Protein 6DT3 (pdb70)

Sequence (281 aa):
NARQRRTIIVVCCPLIENEEGHYLLCKAADRGVFPGQWALSGGGVEEPGEERIEEALRREIRREEELGEKLILTHIAPWCFRDDTRVKTYPDGHQETIIYIYYLIIFNCVSANRDVTINEEEFDDYAWVKAEDLKNYDLNAATRVTLSSLKGLLSNARRQRRTIVCCPLIENEGHYLLCKKAADRGVFPGQWALSGGGVEPGERIEEALRREIREELGEKLILTHIAPWCFRDDTRVKTYPDGHQETIIYIYLIFNCVSANRDVTINEEEFDDYAWVKAEDLKNYDLNAATRVTLSSLKKGLL

Radius of gyration: 20.85 Å; Cα contacts (8 Å, |Δi|>4): 625; chains: 2; bounding box: 38×57×53 Å

InterPro domains:
  IPR000086 NUDIX hydrolase domain [PF00293] (1-130)
  IPR000086 NUDIX hydrolase domain [PS51462] (1-141)
  IPR015797 NUDIX hydrolase-like domain superfamily [SSF55811] (2-127)
  IPR020084 NUDIX hydrolase, conserved site [PS00893] (38-59)
  IPR020476 NUDIX hydrolase [PR00502] (33-47)
  IPR020476 NUDIX hydrolase [PR00502] (47-62)
  IPR023781 Nucleoside triphosphatase NudI [MF_01846] (1-141)

Solvent-accessible surface area: 14311 Å² total

B-factor: mean 18.25, std 7.97, range [7.3, 56.63]

CATH classification: 3.90.79.10

Secondary structure (DSSP, 8-state):
------EEEEEEEETTEEEEE--TTSSSSTT-BB---EEPPTT--HHHHHHHHHHHHH-TTPPEEEEEEEEEE---EEEE-TTS-EEEE--EEEEEEEES-------TT-S-EEEEEGGGGGGS-B-HHHHHHHHHTT--/-------EEEEEEEETTEEEEE--TTSBSSTTSBB---EEPPTT--HHHHHHHHHHHHH-TT--EEEEEEEEEE---EEEE-TTS-EEEE--EEEEEEEES-------TT-S-EEEEEGGGGGGS-B-HHHHHHHHHTT--

Foldseek 3Di:
DAEEFEKEFEFEAEPQWTKWFWAQVDDPDGTAIATWIGGDDPPDDRVRRVLVRCCQFWNPPWAWPDKAWDDKDKDWDWDADPVGDIHIYIMYTYIYIYTPDDRTDGDNVGDDMDGGRLQCPVVGRHDDVRVVVNVVVVSD/DDDAEFEKEFEFEAEPQWTKWFAAQQWFQFHGFIETFIDGDDPPDDSVRRVLVRCCQFWNDPWAWPDKDWDDKDKDWTWTGDNVGDIDIYIMYTYIYIYTPDDRTDGDPVGDDMDTHHLVCVVVTRHDPVRVVVCVVVVSD

Structure (mmCIF, N/CA/C/O backbone):
data_6DT3
#
_entry.id   6DT3
#
_cell.length_a   33.140
_cell.length_b   39.346
_cell.length_c   56.294
_cell.angle_alpha   77.07
_cell.angle_beta   80.74
_cell.angle_gamma   86.20
#
_symmetry.space_group_name_H-M   'P 1'
#
loop_
_entity.id
_entity.type
_entity.pdbx_description
1 polymer 'Nucleoside triphosphatase NudI'
2 non-polymer '4-(2-HYDROXYETHYL)-1-PIPERAZINE ETHANESULFONIC ACID'
3 water water
#
loop_
_atom_site.group_PDB
_atom_site.id
_atom_site.type_symbol
_atom_site.label_atom_id
_atom_site.label_alt_id
_atom_site.label_comp_id
_atom_site.label_asym_id
_atom_site.label_entity_id
_atom_site.label_seq_id
_atom_site.pdbx_PDB_ins_code
_atom_site.Cartn_x
_atom_site.Cartn_y
_atom_site.Cartn_z
_atom_site.occupancy
_atom_site.B_iso_or_equiv
_atom_site.auth_seq_id
_atom_site.auth_comp_id
_atom_site.auth_asym_id
_atom_site.auth_atom_id
_atom_site.pdbx_PDB_model_num
ATOM 1 N N . ASN A 1 2 ? 38.683 -7.704 0.891 1.00 39.96 -1 ASN A N 1
ATOM 2 C CA . ASN A 1 2 ? 38.775 -6.383 1.602 1.00 35.53 -1 ASN A CA 1
ATOM 3 C C . ASN A 1 2 ? 37.359 -5.795 1.740 1.00 31.12 -1 ASN A C 1
ATOM 4 O O . ASN A 1 2 ? 37.034 -4.772 1.143 1.00 30.76 -1 ASN A O 1
ATOM 9 N N . ALA A 1 3 ? 36.520 -6.483 2.530 1.00 25.30 0 ALA A N 1
ATOM 10 C CA . ALA A 1 3 ? 35.119 -6.087 2.745 1.00 22.46 0 ALA A CA 1
ATOM 11 C C . ALA A 1 3 ? 35.055 -4.681 3.322 1.00 19.68 0 ALA A C 1
ATOM 12 O O . ALA A 1 3 ? 35.989 -4.222 3.981 1.00 22.73 0 ALA A O 1
ATOM 30 N N . ARG A 1 5 ? 32.296 -1.630 5.212 1.00 16.97 2 ARG A N 1
ATOM 31 C CA . ARG A 1 5 ? 31.038 -1.295 5.853 1.00 18.03 2 ARG A CA 1
ATOM 32 C C . ARG A 1 5 ? 30.989 0.218 6.038 1.00 16.11 2 ARG A C 1
ATOM 33 O O . ARG A 1 5 ? 32.008 0.863 6.153 1.00 16.14 2 ARG A O 1
ATOM 41 N N . GLN A 1 6 ? 29.775 0.769 6.017 1.00 15.77 3 GLN A N 1
ATOM 42 C CA . GLN A 1 6 ? 29.536 2.178 6.249 1.00 15.80 3 GLN A CA 1
ATOM 43 C C . GLN A 1 6 ? 28.802 2.298 7.575 1.00 15.41 3 GLN A C 1
ATOM 44 O O . GLN A 1 6 ? 27.844 1.549 7.805 1.00 18.62 3 GLN A O 1
ATOM 50 N N A ARG A 1 7 ? 29.272 3.203 8.440 0.50 12.81 4 ARG A N 1
ATOM 51 N N B ARG A 1 7 ? 29.252 3.216 8.431 0.50 13.25 4 ARG A N 1
ATOM 52 C CA A ARG A 1 7 ? 28.660 3.440 9.739 0.50 13.02 4 ARG A CA 1
ATOM 53 C CA B ARG A 1 7 ? 28.572 3.430 9.682 0.50 13.52 4 ARG A CA 1
ATOM 54 C C A ARG A 1 7 ? 28.488 4.945 9.964 0.50 12.06 4 ARG A C 1
ATOM 55 C C B ARG A 1 7 ? 28.479 4.929 9.965 0.50 12.37 4 ARG A C 1
ATOM 56 O O A ARG A 1 7 ? 29.444 5.710 9.813 0.50 13.20 4 ARG A O 1
ATOM 57 O O B ARG A 1 7 ? 29.464 5.667 9.858 0.50 13.41 4 ARG A O 1
ATOM 72 N N . THR A 1 8 ? 27.261 5.348 10.309 1.00 11.37 5 THR A N 1
ATOM 73 C CA . THR A 1 8 ? 26.996 6.720 10.719 1.00 11.10 5 THR A CA 1
ATOM 74 C C . THR A 1 8 ? 26.899 6.664 12.248 1.00 11.28 5 THR A C 1
ATOM 75 O O . THR A 1 8 ? 26.008 6.002 12.777 1.00 13.39 5 THR A O 1
ATOM 79 N N A ILE A 1 9 ? 27.865 7.299 12.915 0.60 9.99 6 ILE A N 1
ATOM 80 N N B ILE A 1 9 ? 27.795 7.358 12.946 0.40 9.69 6 ILE A N 1
ATOM 81 C CA A ILE A 1 9 ? 27.979 7.284 14.367 0.60 10.23 6 ILE A CA 1
ATOM 82 C CA B ILE A 1 9 ? 27.857 7.213 14.402 0.40 9.40 6 ILE A CA 1
ATOM 83 C C A ILE A 1 9 ? 27.381 8.575 14.910 0.60 8.99 6 ILE A C 1
ATOM 84 C C B ILE A 1 9 ? 27.465 8.523 15.088 0.40 8.54 6 ILE A C 1
ATOM 85 O O A ILE A 1 9 ? 27.679 9.667 14.428 0.60 9.91 6 ILE A O 1
ATOM 86 O O B ILE A 1 9 ? 28.121 9.557 14.908 0.40 8.65 6 ILE A O 1
ATOM 95 N N A VAL A 1 10 ? 26.508 8.431 15.907 0.50 9.31 7 VAL A N 1
ATOM 96 N N B VAL A 1 10 ? 26.383 8.459 15.876 0.50 9.18 7 VAL A N 1
ATOM 97 C CA A VAL A 1 10 ? 25.966 9.569 16.622 0.50 9.20 7 VAL A CA 1
ATOM 98 C CA B VAL A 1 10 ? 25.909 9.608 16.590 0.50 9.36 7 VAL A CA 1
ATOM 99 C C A VAL A 1 10 ? 26.683 9.615 17.975 0.50 9.39 7 VAL A C 1
ATOM 100 C C B VAL A 1 10 ? 26.485 9.569 18.003 0.50 9.58 7 VAL A C 1
ATOM 101 O O A VAL A 1 10 ? 26.875 8.579 18.619 0.50 9.80 7 VAL A O 1
ATOM 102 O O B VAL A 1 10 ? 26.317 8.599 18.746 0.50 10.78 7 VAL A O 1
ATOM 109 N N A CYS A 1 11 ? 27.150 10.810 18.343 0.60 9.37 8 CYS A N 1
ATOM 110 N N B CYS A 1 11 ? 27.207 10.648 18.320 0.40 9.66 8 CYS A N 1
ATOM 111 C CA A CYS A 1 11 ? 27.969 10.957 19.515 0.60 10.16 8 CYS A CA 1
ATOM 112 C CA B CYS A 1 11 ? 27.864 10.813 19.594 0.40 9.91 8 CYS A CA 1
ATOM 113 C C A CYS A 1 11 ? 27.508 12.154 20.320 0.60 10.42 8 CYS A C 1
ATOM 114 C C B CYS A 1 11 ? 27.375 12.079 20.273 0.40 9.93 8 CYS A C 1
ATOM 115 O O A CYS A 1 11 ? 27.645 13.284 19.850 0.60 10.20 8 CYS A O 1
ATOM 116 O O B CYS A 1 11 ? 27.313 13.145 19.661 0.40 9.74 8 CYS A O 1
ATOM 121 N N . PRO A 1 12 ? 26.988 11.973 21.554 1.00 10.66 9 PRO A N 1
ATOM 122 C CA . PRO A 1 12 ? 26.608 13.119 22.354 1.00 10.81 9 PRO A CA 1
ATOM 123 C C . PRO A 1 12 ? 27.759 13.625 23.226 1.00 11.95 9 PRO A C 1
ATOM 124 O O . PRO A 1 12 ? 28.441 12.831 23.856 1.00 13.15 9 PRO A O 1
ATOM 128 N N . LEU A 1 13 ? 27.973 14.938 23.217 1.00 11.34 10 LEU A N 1
ATOM 129 C CA . LEU A 1 13 ? 28.860 15.573 24.182 1.00 11.55 10 LEU A CA 1
ATOM 130 C C . LEU A 1 13 ? 27.918 16.170 25.231 1.00 10.78 10 LEU A C 1
ATOM 131 O O . LEU A 1 13 ? 27.230 17.148 24.957 1.00 12.19 10 LEU A O 1
ATOM 136 N N . ILE A 1 14 ? 27.815 15.502 26.381 1.00 11.22 11 ILE A N 1
ATOM 137 C CA . ILE A 1 14 ? 26.796 15.812 27.379 1.00 11.73 11 ILE A CA 1
ATOM 138 C C . ILE A 1 14 ? 27.381 16.665 28.499 1.00 12.87 11 ILE A C 1
ATOM 139 O O . ILE A 1 14 ? 28.288 16.249 29.206 1.00 13.18 11 ILE A O 1
ATOM 144 N N . GLU A 1 15 ? 26.804 17.858 28.636 1.00 13.44 12 GLU A N 1
ATOM 145 C CA . GLU A 1 15 ? 27.217 18.840 29.616 1.00 14.45 12 GLU A CA 1
ATOM 146 C C . GLU A 1 15 ? 26.179 18.918 30.734 1.00 13.51 12 GLU A C 1
ATOM 147 O O . GLU A 1 15 ? 24.963 18.840 30.485 1.00 14.00 12 GLU A O 1
ATOM 153 N N . ASN A 1 16 ? 26.672 19.138 31.955 1.00 13.24 13 ASN A N 1
ATOM 154 C CA . ASN A 1 16 ? 25.806 19.418 33.091 1.00 14.40 13 ASN A CA 1
ATOM 155 C C . ASN A 1 16 ? 26.623 20.254 34.070 1.00 14.94 13 ASN A C 1
ATOM 156 O O . ASN A 1 16 ? 27.631 19.795 34.586 1.00 15.38 13 ASN A O 1
ATOM 161 N N A GLU A 1 17 ? 26.188 21.499 34.265 0.60 16.27 14 GLU A N 1
ATOM 162 N N B GLU A 1 17 ? 26.187 21.502 34.261 0.40 16.65 14 GLU A N 1
ATOM 163 C CA A GLU A 1 17 ? 26.805 22.421 35.209 0.60 16.94 14 GLU A CA 1
ATOM 164 C CA B GLU A 1 17 ? 26.794 22.447 35.199 0.40 17.90 14 GLU A CA 1
ATOM 165 C C A GLU A 1 17 ? 28.335 22.475 35.039 0.60 17.53 14 GLU A C 1
ATOM 166 C C B GLU A 1 17 ? 28.325 22.501 35.042 0.40 18.21 14 GLU A C 1
ATOM 167 O O A GLU A 1 17 ? 29.083 22.310 36.003 0.60 19.85 14 GLU A O 1
ATOM 168 O O B GLU A 1 17 ? 29.059 22.345 36.017 0.40 19.56 14 GLU A O 1
ATOM 179 N N . GLY A 1 18 ? 28.790 22.758 33.814 1.00 18.33 15 GLY A N 1
ATOM 180 C CA . GLY A 1 18 ? 30.228 22.971 33.552 1.00 19.68 15 GLY A CA 1
ATOM 181 C C . GLY A 1 18 ? 31.075 21.713 33.542 1.00 16.82 15 GLY A C 1
ATOM 182 O O . GLY A 1 18 ? 32.301 21.817 33.463 1.00 18.74 15 GLY A O 1
ATOM 183 N N . HIS A 1 19 ? 30.429 20.544 33.653 1.00 15.54 16 HIS A N 1
ATOM 184 C CA . HIS A 1 19 ? 31.096 19.273 33.630 1.00 14.42 16 HIS A CA 1
ATOM 185 C C . HIS A 1 19 ? 30.598 18.480 32.422 1.00 15.15 16 HIS A C 1
ATOM 186 O O . HIS A 1 19 ? 29.451 18.626 32.028 1.00 15.98 16 HIS A O 1
ATOM 193 N N . TYR A 1 20 ? 31.487 17.660 31.855 1.00 13.23 17 TYR A N 1
ATOM 194 C CA . TYR A 1 20 ? 31.158 16.845 30.691 1.00 12.51 17 TYR A CA 1
ATOM 195 C C . TYR A 1 20 ? 31.301 15.374 31.060 1.00 11.87 17 TYR A C 1
ATOM 196 O O . TYR A 1 20 ? 32.252 14.997 31.738 1.00 12.75 17 TYR A O 1
ATOM 205 N N . LEU A 1 21 ? 30.377 14.558 30.551 1.00 11.60 18 LEU A N 1
ATOM 206 C CA . LEU A 1 21 ? 30.432 13.146 30.848 1.00 10.77 18 LEU A CA 1
ATOM 207 C C . LEU A 1 21 ? 31.479 12.452 29.975 1.00 11.24 18 LEU A C 1
ATOM 208 O O . LEU A 1 21 ? 31.462 12.575 28.772 1.00 12.45 18 LEU A O 1
ATOM 213 N N . LEU A 1 22 ? 32.404 11.734 30.617 1.00 11.86 19 LEU A N 1
ATOM 214 C CA . LEU A 1 22 ? 33.337 10.847 29.924 1.00 12.44 19 LEU A CA 1
ATOM 215 C C . LEU A 1 22 ? 33.103 9.436 30.464 1.00 11.89 19 LEU A C 1
ATOM 216 O O . LEU A 1 22 ? 32.826 9.267 31.649 1.00 12.46 19 LEU A O 1
ATOM 221 N N . CYS A 1 23 ? 33.321 8.448 29.600 1.00 12.04 20 CYS A N 1
ATOM 222 C CA . CYS A 1 23 ? 33.150 7.059 29.949 1.00 12.70 20 CYS A CA 1
ATOM 223 C C . CYS A 1 23 ? 34.458 6.308 29.723 1.00 11.43 20 CYS A C 1
ATOM 224 O O . CYS A 1 23 ? 35.111 6.489 28.710 1.00 12.58 20 CYS A O 1
ATOM 227 N N . LYS A 1 24 ? 34.823 5.461 30.686 1.00 11.69 21 LYS A N 1
ATOM 228 C CA . LYS A 1 24 ? 36.058 4.696 30.586 1.00 12.56 21 LYS A CA 1
ATOM 229 C C . LYS A 1 24 ? 35.760 3.397 29.848 1.00 12.20 21 LYS A C 1
ATOM 230 O O . LYS A 1 24 ? 34.965 2.591 30.308 1.00 11.58 21 LYS A O 1
ATOM 244 N N . ALA A 1 26 ? 35.648 -0.234 28.525 1.00 14.47 23 ALA A N 1
ATOM 245 C CA . ALA A 1 26 ? 35.852 -1.513 29.167 1.00 15.05 23 ALA A CA 1
ATOM 246 C C . ALA A 1 26 ? 37.210 -2.066 28.738 1.00 16.04 23 ALA A C 1
ATOM 247 O O . ALA A 1 26 ? 37.606 -1.929 27.591 1.00 16.56 23 ALA A O 1
ATOM 249 N N . ALA A 1 27 ? 37.862 -2.745 29.684 1.00 18.36 24 ALA A N 1
ATOM 250 C CA . ALA A 1 27 ? 39.249 -3.197 29.553 1.00 20.57 24 ALA A CA 1
ATOM 251 C C . ALA A 1 27 ? 39.501 -4.066 28.309 1.00 23.91 24 ALA A C 1
ATOM 252 O O . ALA A 1 27 ? 40.608 -4.049 27.783 1.00 27.44 24 ALA A O 1
ATOM 254 N N . ASP A 1 28 ? 38.501 -4.815 27.838 1.00 23.83 25 ASP A N 1
ATOM 255 C CA . ASP A 1 28 ? 38.749 -5.751 26.723 1.00 30.38 25 ASP A CA 1
ATOM 256 C C . ASP A 1 28 ? 38.691 -5.032 25.364 1.00 30.61 25 ASP A C 1
ATOM 257 O O . ASP A 1 28 ? 39.117 -5.585 24.349 1.00 37.55 25 ASP A O 1
ATOM 262 N N . ARG A 1 29 ? 38.169 -3.802 25.351 1.00 24.97 26 ARG A N 1
ATOM 263 C CA . ARG A 1 29 ? 38.024 -3.015 24.129 1.00 25.96 26 ARG A CA 1
ATOM 264 C C . ARG A 1 29 ? 39.340 -2.308 23.773 1.00 27.53 26 ARG A C 1
ATOM 265 O O . ARG A 1 29 ? 40.093 -1.885 24.658 1.00 29.51 26 ARG A O 1
ATOM 273 N N . GLY A 1 30 ? 39.599 -2.185 22.463 1.00 29.80 27 GLY A N 1
ATOM 274 C CA . GLY A 1 30 ? 40.733 -1.413 21.940 1.00 29.78 27 GLY A CA 1
ATOM 275 C C . GLY A 1 30 ? 42.087 -2.050 22.196 1.00 28.15 27 GLY A C 1
ATOM 276 O O . GLY A 1 30 ? 42.192 -3.146 22.750 1.00 33.24 27 GLY A O 1
ATOM 277 N N . VAL A 1 31 ? 43.135 -1.325 21.782 1.00 30.22 28 VAL A N 1
ATOM 278 C CA . VAL A 1 31 ? 44.522 -1.759 21.905 1.00 31.62 28 VAL A CA 1
ATOM 279 C C . VAL A 1 31 ? 45.112 -1.185 23.197 1.00 28.40 28 VAL A C 1
ATOM 280 O O . VAL A 1 31 ? 46.037 -1.769 23.769 1.00 35.28 28 VAL A O 1
ATOM 284 N N . PHE A 1 32 ? 44.590 -0.029 23.631 1.00 25.83 29 PHE A N 1
ATOM 285 C CA . PHE A 1 32 ? 45.071 0.646 24.850 1.00 25.03 29 PHE A CA 1
ATOM 286 C C . PHE A 1 32 ? 43.971 0.547 25.896 1.00 22.69 29 PHE A C 1
ATOM 287 O O . PHE A 1 32 ? 43.074 1.374 25.937 1.00 22.90 29 PHE A O 1
ATOM 295 N N . PRO A 1 33 ? 43.992 -0.482 26.764 1.00 24.68 30 PRO A N 1
ATOM 296 C CA . PRO A 1 33 ? 42.892 -0.678 27.703 1.00 22.52 30 PRO A CA 1
ATOM 297 C C . PRO A 1 33 ? 42.585 0.501 28.645 1.00 21.37 30 PRO A C 1
ATOM 298 O O . PRO A 1 33 ? 43.485 1.127 29.207 1.00 22.28 30 PRO A O 1
ATOM 302 N N . GLY A 1 34 ? 41.293 0.829 28.738 1.00 18.63 31 GLY A N 1
ATOM 303 C CA . GLY A 1 34 ? 40.813 1.753 29.732 1.00 18.32 31 GLY A CA 1
ATOM 304 C C . GLY A 1 34 ? 40.994 3.220 29.411 1.00 15.38 31 GLY A C 1
ATOM 305 O O . GLY A 1 34 ? 41.046 4.008 30.341 1.00 17.40 31 GLY A O 1
ATOM 306 N N . GLN A 1 35 ? 41.034 3.594 28.125 1.00 14.35 32 GLN A N 1
ATOM 307 C CA . GLN A 1 35 ? 41.025 5.014 27.789 1.00 13.05 32 GLN A CA 1
ATOM 308 C C . GLN A 1 35 ? 39.597 5.541 27.922 1.00 13.50 32 GLN A C 1
ATOM 309 O O . GLN A 1 35 ? 38.625 4.793 27.907 1.00 13.88 32 GLN A O 1
ATOM 315 N N . TRP A 1 36 ? 39.508 6.864 28.052 1.00 13.08 33 TRP A N 1
ATOM 316 C CA . TRP A 1 36 ? 38.251 7.565 28.259 1.00 13.12 33 TRP A CA 1
ATOM 317 C C . TRP A 1 36 ? 37.707 8.090 26.935 1.00 12.55 33 TRP A C 1
ATOM 318 O O . TRP A 1 36 ? 38.465 8.575 26.078 1.00 13.31 33 TRP A O 1
ATOM 329 N N . ALA A 1 37 ? 36.383 8.043 26.807 1.00 12.54 34 ALA A N 1
ATOM 330 C CA . ALA A 1 37 ? 35.775 8.393 25.543 1.00 13.14 34 ALA A CA 1
ATOM 331 C C . ALA A 1 37 ? 34.370 8.954 25.730 1.00 11.75 34 ALA A C 1
ATOM 332 O O . ALA A 1 37 ? 33.748 8.834 26.772 1.00 12.83 34 ALA A O 1
ATOM 334 N N . LEU A 1 38 ? 33.906 9.593 24.667 1.00 12.25 35 LEU A N 1
ATOM 335 C CA . LEU A 1 38 ? 32.515 9.934 24.571 1.00 12.56 35 LEU A CA 1
ATOM 336 C C . LEU A 1 38 ? 31.767 8.655 24.201 1.00 12.96 35 LEU A C 1
ATOM 337 O O . LEU A 1 38 ? 32.329 7.725 23.629 1.00 14.95 35 LEU A O 1
ATOM 342 N N . SER A 1 39 ? 30.497 8.586 24.578 1.00 13.29 36 SER A N 1
ATOM 343 C CA . SER A 1 39 ? 29.647 7.477 24.219 1.00 13.49 36 SER A CA 1
ATOM 344 C C . SER A 1 39 ? 29.140 7.675 22.784 1.00 13.54 36 SER A C 1
ATOM 345 O O . SER A 1 39 ? 29.455 8.666 22.122 1.00 15.50 36 SER A O 1
ATOM 348 N N . GLY A 1 40 ? 28.342 6.724 22.309 1.00 14.52 37 GLY A N 1
ATOM 349 C CA . GLY A 1 40 ? 27.748 6.866 20.992 1.00 15.43 37 GLY A CA 1
ATOM 350 C C . GLY A 1 40 ? 27.817 5.590 20.197 1.00 12.72 37 GLY A C 1
ATOM 351 O O . GLY A 1 40 ? 28.489 4.637 20.596 1.00 16.84 37 GLY A O 1
ATOM 352 N N . GLY A 1 41 ? 27.122 5.560 19.065 1.00 12.16 38 GLY A N 1
ATOM 353 C CA . GLY A 1 41 ? 27.067 4.357 18.286 1.00 13.59 38 GLY A CA 1
ATOM 354 C C . GLY A 1 41 ? 26.340 4.566 16.980 1.00 11.73 38 GLY A C 1
ATOM 355 O O . GLY A 1 41 ? 25.906 5.672 16.659 1.00 11.09 38 GLY A O 1
ATOM 356 N N . GLY A 1 42 ? 26.228 3.489 16.211 1.00 12.94 39 GLY A N 1
ATOM 357 C CA . GLY A 1 42 ? 25.738 3.565 14.869 1.00 12.85 39 GLY A CA 1
ATOM 358 C C . GLY A 1 42 ? 24.238 3.725 14.783 1.00 12.89 39 GLY A C 1
ATOM 359 O O . GLY A 1 42 ? 23.490 3.155 15.560 1.00 15.81 39 GLY A O 1
ATOM 360 N N . VAL A 1 43 ? 23.819 4.491 13.779 1.00 11.62 40 VAL A N 1
ATOM 361 C CA . VAL A 1 43 ? 22.407 4.613 13.415 1.00 14.07 40 VAL A CA 1
ATOM 362 C C . VAL A 1 43 ? 21.990 3.331 12.693 1.00 15.22 40 VAL A C 1
ATOM 363 O O . VAL A 1 43 ? 22.754 2.771 11.915 1.00 17.37 40 VAL A O 1
ATOM 367 N N A GLU A 1 44 ? 20.764 2.881 12.985 0.50 14.07 41 GLU A N 1
ATOM 368 N N B GLU A 1 44 ? 20.772 2.867 12.961 0.50 14.02 41 GLU A N 1
ATOM 369 C CA A GLU A 1 44 ? 20.173 1.686 12.399 0.50 16.64 41 GLU A CA 1
ATOM 370 C CA B GLU A 1 44 ? 20.291 1.678 12.308 0.50 15.93 41 GLU A CA 1
ATOM 371 C C A GLU A 1 44 ? 19.305 2.101 11.214 0.50 16.29 41 GLU A C 1
ATOM 372 C C B GLU A 1 44 ? 19.325 2.095 11.207 0.50 15.98 41 GLU A C 1
ATOM 373 O O A GLU A 1 44 ? 18.815 3.228 11.161 0.50 16.37 41 GLU A O 1
ATOM 374 O O B GLU A 1 44 ? 18.785 3.201 11.216 0.50 16.36 41 GLU A O 1
ATOM 385 N N . PRO A 1 45 ? 19.071 1.213 10.220 1.00 18.30 42 PRO A N 1
ATOM 386 C CA . PRO A 1 45 ? 18.170 1.539 9.125 1.00 18.27 42 PRO A CA 1
ATOM 387 C C . PRO A 1 45 ? 16.783 1.920 9.654 1.00 17.96 42 PRO A C 1
ATOM 388 O O . PRO A 1 45 ? 16.297 1.280 10.581 1.00 18.06 42 PRO A O 1
ATOM 392 N N . GLY A 1 46 ? 16.195 2.979 9.088 1.00 18.17 43 GLY A N 1
ATOM 393 C CA . GLY A 1 46 ? 14.836 3.385 9.438 1.00 18.51 43 GLY A CA 1
ATOM 394 C C . GLY A 1 46 ? 14.729 4.165 10.744 1.00 16.74 43 GLY A C 1
ATOM 395 O O . GLY A 1 46 ? 13.608 4.328 11.276 1.00 18.41 43 GLY A O 1
ATOM 396 N N A GLU A 1 47 ? 15.858 4.727 11.175 0.50 16.65 44 GLU A N 1
ATOM 397 N N B GLU A 1 47 ? 15.883 4.584 11.297 0.50 15.75 44 GLU A N 1
ATOM 398 C CA A GLU A 1 47 ? 15.963 5.429 12.415 0.50 14.83 44 GLU A CA 1
ATOM 399 C CA B GLU A 1 47 ? 15.962 5.441 12.487 0.50 14.51 44 GLU A CA 1
ATOM 400 C C A GLU A 1 47 ? 16.432 6.864 12.167 0.50 13.10 44 GLU A C 1
ATOM 401 C C B GLU A 1 47 ? 16.320 6.861 12.059 0.50 12.52 44 GLU A C 1
ATOM 402 O O A GLU A 1 47 ? 17.436 7.061 11.517 0.50 12.84 44 GLU A O 1
ATOM 403 O O B GLU A 1 47 ? 17.109 7.043 11.157 0.50 12.99 44 GLU A O 1
ATOM 414 N N . ARG A 1 48 ? 15.693 7.846 12.703 1.00 12.05 45 ARG A N 1
ATOM 415 C CA . ARG A 1 48 ? 16.125 9.251 12.573 1.00 12.07 45 ARG A CA 1
ATOM 416 C C . ARG A 1 48 ? 17.360 9.461 13.479 1.00 10.56 45 ARG A C 1
ATOM 417 O O . ARG A 1 48 ? 17.513 8.759 14.488 1.00 10.65 45 ARG A O 1
ATOM 425 N N . ILE A 1 49 ? 18.226 10.417 13.127 1.00 10.52 46 ILE A N 1
ATOM 426 C CA . ILE A 1 49 ? 19.506 10.516 13.830 1.00 9.79 46 ILE A CA 1
ATOM 427 C C . ILE A 1 49 ? 19.312 10.850 15.321 1.00 10.44 46 ILE A C 1
ATOM 428 O O . ILE A 1 49 ? 20.068 10.325 16.133 1.00 10.63 46 ILE A O 1
ATOM 433 N N . GLU A 1 50 ? 18.354 11.707 15.698 1.00 10.48 47 GLU A N 1
ATOM 434 C CA . GLU A 1 50 ? 18.190 11.987 17.141 1.00 11.11 47 GLU A CA 1
ATOM 435 C C . GLU A 1 50 ? 17.548 10.786 17.850 1.00 10.81 47 GLU A C 1
ATOM 436 O O . GLU A 1 50 ? 17.774 10.592 19.034 1.00 11.58 47 GLU A O 1
ATOM 442 N N . GLU A 1 51 ? 16.715 10.010 17.144 1.00 10.97 48 GLU A N 1
ATOM 443 C CA . GLU A 1 51 ? 16.163 8.788 17.744 1.00 11.79 48 GLU A CA 1
ATOM 444 C C . GLU A 1 51 ? 17.313 7.818 18.051 1.00 11.16 48 GLU A C 1
ATOM 445 O O . GLU A 1 51 ? 17.344 7.195 19.118 1.00 10.95 48 GLU A O 1
ATOM 451 N N . ALA A 1 52 ? 18.264 7.691 17.116 1.00 10.35 49 ALA A N 1
ATOM 452 C CA . ALA A 1 52 ? 19.440 6.849 17.320 1.00 10.67 49 ALA A CA 1
ATOM 453 C C . ALA A 1 52 ? 20.245 7.376 18.517 1.00 10.46 49 ALA A C 1
ATOM 454 O O . ALA A 1 52 ? 20.691 6.571 19.348 1.00 11.15 49 ALA A O 1
ATOM 456 N N . LEU A 1 53 ? 20.403 8.705 18.602 1.00 9.80 50 LEU A N 1
ATOM 457 C CA . LEU A 1 53 ? 21.176 9.243 19.702 1.00 10.61 50 LEU A CA 1
ATOM 458 C C . LEU A 1 53 ? 20.514 8.906 21.046 1.00 10.54 50 LEU A C 1
ATOM 459 O O . LEU A 1 53 ? 21.162 8.485 21.988 1.00 10.68 50 LEU A O 1
ATOM 464 N N . ARG A 1 54 ? 19.200 9.091 21.129 1.00 9.92 51 ARG A N 1
ATOM 465 C CA . ARG A 1 54 ? 18.493 8.795 22.369 1.00 11.60 51 ARG A CA 1
ATOM 466 C C . ARG A 1 54 ? 18.559 7.300 22.700 1.00 11.04 51 ARG A C 1
ATOM 467 O O . ARG A 1 54 ? 18.702 6.938 23.866 1.00 11.76 51 ARG A O 1
ATOM 475 N N . ARG A 1 55 ? 18.490 6.443 21.674 1.00 11.90 52 ARG A N 1
ATOM 476 C CA . ARG A 1 55 ? 18.622 5.004 21.906 1.00 12.09 52 ARG A CA 1
ATOM 477 C C . ARG A 1 55 ? 20.010 4.647 22.455 1.00 12.24 52 ARG A C 1
ATOM 478 O O . ARG A 1 55 ? 20.124 3.853 23.409 1.00 13.33 52 ARG A O 1
ATOM 486 N N . GLU A 1 56 ? 21.050 5.189 21.832 1.00 10.80 53 GLU A N 1
ATOM 487 C CA . GLU A 1 56 ? 22.408 4.916 22.261 1.00 11.90 53 GLU A CA 1
ATOM 488 C C . GLU A 1 56 ? 22.606 5.383 23.706 1.00 12.73 53 GLU A C 1
ATOM 489 O O . GLU A 1 56 ? 23.262 4.705 24.488 1.00 13.33 53 GLU A O 1
ATOM 495 N N . ILE A 1 57 ? 22.100 6.581 24.037 1.00 11.44 54 ILE A N 1
ATOM 496 C CA . ILE A 1 57 ? 22.221 7.081 25.403 1.00 11.68 54 ILE A CA 1
ATOM 497 C C . ILE A 1 57 ? 21.501 6.139 26.377 1.00 12.85 54 ILE A C 1
ATOM 498 O O . ILE A 1 57 ? 22.052 5.773 27.419 1.00 13.44 54 ILE A O 1
ATOM 503 N N A ARG A 1 58 ? 20.302 5.697 26.011 0.50 12.19 55 ARG A N 1
ATOM 504 N N B ARG A 1 58 ? 20.234 5.823 26.057 0.50 13.51 55 ARG A N 1
ATOM 505 C CA A ARG A 1 58 ? 19.576 4.813 26.882 0.50 12.69 55 ARG A CA 1
ATOM 506 C CA B ARG A 1 58 ? 19.368 4.951 26.869 0.50 16.09 55 ARG A CA 1
ATOM 507 C C A ARG A 1 58 ? 20.353 3.500 27.085 0.50 12.39 55 ARG A C 1
ATOM 508 C C B ARG A 1 58 ? 20.092 3.658 27.251 0.50 14.83 55 ARG A C 1
ATOM 509 O O A ARG A 1 58 ? 20.509 3.036 28.218 0.50 11.99 55 ARG A O 1
ATOM 510 O O B ARG A 1 58 ? 20.056 3.214 28.399 0.50 16.47 55 ARG A O 1
ATOM 525 N N A GLU A 1 59 ? 20.849 2.912 25.991 0.70 12.95 56 GLU A N 1
ATOM 526 N N B GLU A 1 59 ? 20.721 3.045 26.242 0.30 13.02 56 GLU A N 1
ATOM 527 C CA A GLU A 1 59 ? 21.530 1.614 26.077 0.70 12.97 56 GLU A CA 1
ATOM 528 C CA B GLU A 1 59 ? 21.375 1.744 26.375 0.30 13.06 56 GLU A CA 1
ATOM 529 C C A GLU A 1 59 ? 22.810 1.711 26.911 0.70 14.20 56 GLU A C 1
ATOM 530 C C B GLU A 1 59 ? 22.703 1.858 27.125 0.30 13.28 56 GLU A C 1
ATOM 531 O O A GLU A 1 59 ? 23.091 0.857 27.746 0.70 14.07 56 GLU A O 1
ATOM 532 O O B GLU A 1 59 ? 22.935 1.117 28.083 0.30 13.82 56 GLU A O 1
ATOM 543 N N . GLU A 1 60 ? 23.574 2.769 26.685 1.00 12.24 57 GLU A N 1
ATOM 544 C CA . GLU A 1 60 ? 24.894 2.862 27.264 1.00 12.83 57 GLU A CA 1
ATOM 545 C C . GLU A 1 60 ? 24.938 3.542 28.624 1.00 12.27 57 GLU A C 1
ATOM 546 O O . GLU A 1 60 ? 25.821 3.227 29.407 1.00 12.51 57 GLU A O 1
ATOM 552 N N . LEU A 1 61 ? 24.017 4.484 28.850 1.00 11.45 58 LEU A N 1
ATOM 553 C CA . LEU A 1 61 ? 24.054 5.340 30.025 1.00 12.07 58 LEU A CA 1
ATOM 554 C C . LEU A 1 61 ? 22.809 5.188 30.897 1.00 13.26 58 LEU A C 1
ATOM 555 O O . LEU A 1 61 ? 22.777 5.767 31.986 1.00 13.42 58 LEU A O 1
ATOM 560 N N . GLY A 1 62 ? 21.805 4.437 30.427 1.00 13.80 59 GLY A N 1
ATOM 561 C CA . GLY A 1 62 ? 20.619 4.210 31.232 1.00 14.98 59 GLY A CA 1
ATOM 562 C C . GLY A 1 62 ? 19.483 5.148 30.893 1.00 14.74 59 GLY A C 1
ATOM 563 O O . GLY A 1 62 ? 19.664 6.235 30.388 1.00 15.70 59 GLY A O 1
ATOM 564 N N . GLU A 1 63 ? 18.281 4.741 31.265 1.00 17.02 60 GLU A N 1
ATOM 565 C CA . GLU A 1 63 ? 17.101 5.510 30.927 1.00 18.02 60 GLU A CA 1
ATOM 566 C C . GLU A 1 63 ? 16.814 6.626 31.938 1.00 18.90 60 GLU A C 1
ATOM 567 O O . GLU A 1 63 ? 15.890 7.386 31.727 1.00 22.84 60 GLU A O 1
ATOM 573 N N . LYS A 1 64 ? 17.601 6.730 33.013 1.00 17.32 61 LYS A N 1
ATOM 574 C CA . LYS A 1 64 ? 17.350 7.766 34.020 1.00 17.44 61 LYS A CA 1
ATOM 575 C C . LYS A 1 64 ? 18.026 9.102 33.672 1.00 17.43 61 LYS A C 1
ATOM 576 O O . LYS A 1 64 ? 17.725 10.120 34.296 1.00 20.82 61 LYS A O 1
ATOM 582 N N . LEU A 1 65 ? 18.918 9.108 32.681 1.00 16.19 62 LEU A N 1
ATOM 583 C CA . LEU A 1 65 ? 19.567 10.363 32.286 1.00 16.29 62 LEU A CA 1
ATOM 584 C C . LEU A 1 65 ? 18.573 11.144 31.427 1.00 17.26 62 LEU A C 1
ATOM 585 O O . LEU A 1 65 ? 18.127 10.635 30.394 1.00 18.61 62 LEU A O 1
ATOM 590 N N . ILE A 1 66 ? 18.251 12.371 31.855 1.00 17.08 63 ILE A N 1
ATOM 591 C CA . ILE A 1 66 ? 17.274 13.223 31.173 1.00 17.37 63 ILE A CA 1
ATOM 592 C C . ILE A 1 66 ? 18.013 14.292 30.378 1.00 15.36 63 ILE A C 1
ATOM 593 O O . ILE A 1 66 ? 18.768 15.051 30.947 1.00 16.35 63 ILE A O 1
ATOM 598 N N . LEU A 1 67 ? 17.752 14.354 29.067 1.00 18.32 64 LEU A N 1
ATOM 599 C CA . LEU A 1 67 ? 18.377 15.358 28.212 1.00 19.07 64 LEU A CA 1
ATOM 600 C C . LEU A 1 67 ? 17.465 16.583 28.110 1.00 22.02 64 LEU A C 1
ATOM 601 O O . LEU A 1 67 ? 16.313 16.439 27.777 1.00 33.64 64 LEU A O 1
ATOM 606 N N . THR A 1 68 ? 18.003 17.768 28.408 1.00 18.20 65 THR A N 1
ATOM 607 C CA . THR A 1 68 ? 17.222 19.000 28.330 1.00 22.29 65 THR A CA 1
ATOM 608 C C . THR A 1 68 ? 17.404 19.667 26.962 1.00 20.05 65 THR A C 1
ATOM 609 O O . THR A 1 68 ? 16.508 20.364 26.504 1.00 21.46 65 THR A O 1
ATOM 613 N N . HIS A 1 69 ? 18.555 19.436 26.321 1.00 18.89 66 HIS A N 1
ATOM 614 C CA . HIS A 1 69 ? 18.838 20.026 25.040 1.00 17.36 66 HIS A CA 1
ATOM 615 C C . HIS A 1 69 ? 19.679 19.053 24.222 1.00 15.79 66 HIS A C 1
ATOM 616 O O . HIS A 1 69 ? 20.574 18.392 24.758 1.00 14.86 66 HIS A O 1
ATOM 623 N N . ILE A 1 70 ? 19.369 18.985 22.925 1.00 15.04 67 ILE A N 1
ATOM 624 C CA . ILE A 1 70 ? 20.143 18.224 21.943 1.00 12.85 67 ILE A CA 1
ATOM 625 C C . ILE A 1 70 ? 20.205 19.075 20.679 1.00 13.45 67 ILE A C 1
ATOM 626 O O . ILE A 1 70 ? 19.177 19.446 20.176 1.00 16.71 67 ILE A O 1
ATOM 631 N N . ALA A 1 71 ? 21.407 19.316 20.155 1.00 13.47 68 ALA A N 1
ATOM 632 C CA . ALA A 1 71 ? 21.500 20.027 18.900 1.00 14.41 68 ALA A CA 1
ATOM 633 C C . ALA A 1 71 ? 22.722 19.561 18.138 1.00 12.27 68 ALA A C 1
ATOM 634 O O . ALA A 1 71 ? 23.757 19.303 18.736 1.00 11.33 68 ALA A O 1
ATOM 636 N N . PRO A 1 72 ? 22.647 19.468 16.802 1.00 11.91 69 PRO A N 1
ATOM 637 C CA . PRO A 1 72 ? 23.827 19.168 16.019 1.00 9.91 69 PRO A CA 1
ATOM 638 C C . PRO A 1 72 ? 24.951 20.168 16.317 1.00 10.78 69 PRO A C 1
ATOM 639 O O . PRO A 1 72 ? 24.717 21.372 16.492 1.00 11.73 69 PRO A O 1
ATOM 643 N N . TRP A 1 73 ? 26.181 19.672 16.324 1.00 10.20 70 TRP A N 1
ATOM 644 C CA . TRP A 1 73 ? 27.337 20.513 16.487 1.00 11.04 70 TRP A CA 1
ATOM 645 C C . TRP A 1 73 ? 28.266 20.426 15.273 1.00 10.79 70 TRP A C 1
ATOM 646 O O . TRP A 1 73 ? 28.342 21.352 14.494 1.00 13.21 70 TRP A O 1
ATOM 657 N N . CYS A 1 74 ? 28.955 19.298 15.102 1.00 9.25 71 CYS A N 1
ATOM 658 C CA . CYS A 1 74 ? 29.970 19.185 14.041 1.00 11.17 71 CYS A CA 1
ATOM 659 C C . CYS A 1 74 ? 30.021 17.755 13.523 1.00 8.63 71 CYS A C 1
ATOM 660 O O . CYS A 1 74 ? 29.488 16.875 14.152 1.00 9.81 71 CYS A O 1
ATOM 663 N N . PHE A 1 75 ? 30.657 17.589 12.366 1.00 8.30 72 PHE A N 1
ATOM 664 C CA . PHE A 1 75 ? 30.811 16.253 11.821 1.00 8.20 72 PHE A CA 1
ATOM 665 C C . PHE A 1 75 ? 32.200 16.122 11.217 1.00 7.51 72 PHE A C 1
ATOM 666 O O . PHE A 1 75 ? 32.855 17.096 10.891 1.00 8.22 72 PHE A O 1
ATOM 674 N N . ARG A 1 76 ? 32.610 14.865 11.039 1.00 8.35 73 ARG A N 1
ATOM 675 C CA . ARG A 1 76 ? 33.815 14.540 10.274 1.00 8.63 73 ARG A CA 1
ATOM 676 C C . ARG A 1 76 ? 33.704 13.074 9.879 1.00 9.03 73 ARG A C 1
ATOM 677 O O . ARG A 1 76 ? 32.850 12.403 10.362 1.00 10.17 73 ARG A O 1
ATOM 685 N N . ASP A 1 77 ? 34.585 12.607 8.996 1.00 9.79 74 ASP A N 1
ATOM 686 C CA . ASP A 1 77 ? 34.594 11.181 8.709 1.00 10.18 74 ASP A CA 1
ATOM 687 C C . ASP A 1 77 ? 35.972 10.648 9.045 1.00 11.05 74 ASP A C 1
ATOM 688 O O . ASP A 1 77 ? 36.901 11.390 9.356 1.00 12.37 74 ASP A O 1
ATOM 693 N N . ASP A 1 78 ? 36.073 9.323 8.970 1.00 11.50 75 ASP A N 1
ATOM 694 C CA . ASP A 1 78 ? 37.323 8.609 9.227 1.00 12.38 75 ASP A CA 1
ATOM 695 C C . ASP A 1 78 ? 37.166 7.204 8.670 1.00 12.19 75 ASP A C 1
ATOM 696 O O . ASP A 1 78 ? 36.119 6.847 8.179 1.00 14.31 75 ASP A O 1
ATOM 701 N N . THR A 1 79 ? 38.252 6.450 8.737 1.00 12.27 76 THR A N 1
ATOM 702 C CA . THR A 1 79 ? 38.294 5.077 8.299 1.00 13.08 76 THR A CA 1
ATOM 703 C C . THR A 1 79 ? 39.032 4.256 9.348 1.00 11.91 76 THR A C 1
ATOM 704 O O . THR A 1 79 ? 39.885 4.756 10.065 1.00 13.47 76 THR A O 1
ATOM 708 N N . ARG A 1 80 ? 38.616 2.996 9.472 1.00 13.51 77 ARG A N 1
ATOM 709 C CA . ARG A 1 80 ? 39.265 2.063 10.374 1.00 15.66 77 ARG A CA 1
ATOM 710 C C . ARG A 1 80 ? 39.367 0.719 9.669 1.00 16.54 77 ARG A C 1
ATOM 711 O O . ARG A 1 80 ? 38.410 0.284 9.021 1.00 16.97 77 ARG A O 1
ATOM 719 N N . VAL A 1 81 ? 40.552 0.107 9.747 1.00 18.25 78 VAL A N 1
ATOM 720 C CA . VAL A 1 81 ? 40.728 -1.230 9.195 1.00 20.17 78 VAL A CA 1
ATOM 721 C C . VAL A 1 81 ? 40.553 -2.194 10.361 1.00 18.94 78 VAL A C 1
ATOM 722 O O . VAL A 1 81 ? 41.260 -2.094 11.348 1.00 24.31 78 VAL A O 1
ATOM 726 N N . LYS A 1 82 ? 39.556 -3.069 10.255 1.00 20.17 79 LYS A N 1
ATOM 727 C CA . LYS A 1 82 ? 39.329 -4.040 11.291 1.00 25.82 79 LYS A CA 1
ATOM 728 C C . LYS A 1 82 ? 39.811 -5.399 10.780 1.00 23.46 79 LYS A C 1
ATOM 729 O O . LYS A 1 82 ? 39.464 -5.815 9.665 1.00 25.31 79 LYS A O 1
ATOM 735 N N . THR A 1 83 ? 40.651 -6.049 11.592 1.00 27.31 80 THR A N 1
ATOM 736 C CA . THR A 1 83 ? 41.174 -7.367 11.282 1.00 28.81 80 THR A CA 1
ATOM 737 C C . THR A 1 83 ? 40.357 -8.398 12.071 1.00 33.78 80 THR A C 1
ATOM 738 O O . THR A 1 83 ? 40.173 -8.253 13.281 1.00 34.05 80 THR A O 1
ATOM 742 N N . TYR A 1 84 ? 39.848 -9.414 11.363 1.00 32.13 81 TYR A N 1
ATOM 743 C CA . TYR A 1 84 ? 39.038 -10.473 11.971 1.00 36.20 81 TYR A CA 1
ATOM 744 C C . TYR A 1 84 ? 39.903 -11.678 12.332 1.00 35.71 81 TYR A C 1
ATOM 745 O O . TYR A 1 84 ? 40.953 -11.900 11.724 1.00 34.01 81 TYR A O 1
ATOM 754 N N . PRO A 1 85 ? 39.487 -12.478 13.346 1.00 37.37 82 PRO A N 1
ATOM 755 C CA . PRO A 1 85 ? 40.206 -13.691 13.737 1.00 38.29 82 PRO A CA 1
ATOM 756 C C . PRO A 1 85 ? 40.675 -14.580 12.570 1.00 35.90 82 PRO A C 1
ATOM 757 O O . PRO A 1 85 ? 41.762 -15.152 12.651 1.00 38.94 82 PRO A O 1
ATOM 761 N N . ASP A 1 86 ? 39.872 -14.673 11.498 1.00 33.87 83 ASP A N 1
ATOM 762 C CA . ASP A 1 86 ? 40.233 -15.527 10.346 1.00 29.39 83 ASP A CA 1
ATOM 763 C C . ASP A 1 86 ? 41.218 -14.789 9.429 1.00 31.28 83 ASP A C 1
ATOM 764 O O . ASP A 1 86 ? 41.517 -15.254 8.329 1.00 34.65 83 ASP A O 1
ATOM 769 N N . GLY A 1 87 ? 41.655 -13.603 9.865 1.00 33.94 84 GLY A N 1
ATOM 770 C CA . GLY A 1 87 ? 42.683 -12.851 9.141 1.00 32.51 84 GLY A CA 1
ATOM 771 C C . GLY A 1 87 ? 42.148 -11.864 8.114 1.00 34.26 84 GLY A C 1
ATOM 772 O O . GLY A 1 87 ? 42.903 -10.968 7.709 1.00 34.42 84 GLY A O 1
ATOM 773 N N . HIS A 1 88 ? 40.885 -12.011 7.674 1.00 27.29 85 HIS A N 1
ATOM 774 C CA . HIS A 1 88 ? 40.372 -11.066 6.671 1.00 26.10 85 HIS A CA 1
ATOM 775 C C . HIS A 1 88 ? 40.212 -9.692 7.328 1.00 25.31 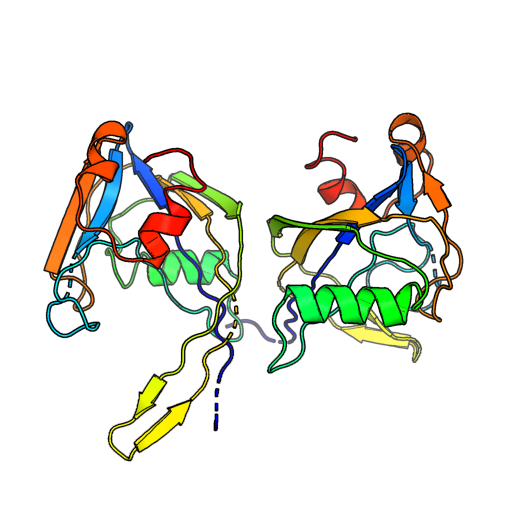85 HIS A C 1
ATOM 776 O O . HIS A 1 88 ? 40.082 -9.579 8.560 1.00 25.52 85 HIS A O 1
ATOM 783 N N . GLN A 1 89 ? 40.231 -8.640 6.510 1.00 27.30 86 GLN A N 1
ATOM 784 C CA . GLN A 1 89 ? 40.034 -7.323 7.069 1.00 25.23 86 GLN A CA 1
ATOM 785 C C . GLN A 1 89 ? 38.940 -6.585 6.298 1.00 25.18 86 GLN A C 1
ATOM 786 O O . GLN A 1 89 ? 38.636 -6.843 5.123 1.00 25.41 86 GLN A O 1
ATOM 792 N N . GLU A 1 90 ? 38.307 -5.702 7.062 1.00 20.86 87 GLU A N 1
ATOM 793 C CA . GLU A 1 90 ? 37.182 -4.928 6.681 1.00 21.85 87 GLU A CA 1
ATOM 794 C C . GLU A 1 90 ? 37.531 -3.460 6.888 1.00 18.45 87 GLU A C 1
ATOM 795 O O . GLU A 1 90 ? 38.076 -3.102 7.923 1.00 21.14 87 GLU A O 1
ATOM 801 N N . THR A 1 91 ? 37.279 -2.640 5.875 1.00 18.46 88 THR A N 1
ATOM 802 C CA . THR A 1 91 ? 37.455 -1.213 6.037 1.00 15.82 88 THR A CA 1
ATOM 803 C C . THR A 1 91 ? 36.108 -0.622 6.451 1.00 15.57 88 THR A C 1
ATOM 804 O O . THR A 1 91 ? 35.109 -0.811 5.750 1.00 16.76 88 THR A O 1
ATOM 808 N N A ILE A 1 92 ? 36.081 0.072 7.601 0.50 15.04 89 ILE A N 1
ATOM 809 N N B ILE A 1 92 ? 36.093 0.048 7.606 0.50 14.80 89 ILE A N 1
ATOM 810 C CA A ILE A 1 92 ? 34.852 0.704 8.124 0.50 14.42 89 ILE A CA 1
ATOM 811 C CA B ILE A 1 92 ? 34.901 0.725 8.032 0.50 14.15 89 ILE A CA 1
ATOM 812 C C A ILE A 1 92 ? 34.918 2.208 7.858 0.50 13.64 89 ILE A C 1
ATOM 813 C C B ILE A 1 92 ? 35.062 2.195 7.658 0.50 12.83 89 ILE A C 1
ATOM 814 O O A ILE A 1 92 ? 35.729 2.887 8.477 0.50 12.51 89 ILE A O 1
ATOM 815 O O B ILE A 1 92 ? 36.097 2.811 7.925 0.50 12.14 89 ILE A O 1
ATOM 824 N N . TYR A 1 93 ? 34.041 2.701 6.973 1.00 13.06 90 TYR A N 1
ATOM 825 C CA . TYR A 1 93 ? 33.940 4.121 6.635 1.00 12.27 90 TYR A CA 1
ATOM 826 C C . TYR A 1 93 ? 32.978 4.729 7.650 1.00 11.59 90 TYR A C 1
ATOM 827 O O . TYR A 1 93 ? 31.797 4.390 7.653 1.00 13.81 90 TYR A O 1
ATOM 852 N N . ILE A 1 95 ? 31.185 8.054 9.604 1.00 8.77 92 ILE A N 1
ATOM 853 C CA . ILE A 1 95 ? 30.804 9.460 9.645 1.00 8.89 92 ILE A CA 1
ATOM 854 C C . ILE A 1 95 ? 30.392 9.721 11.096 1.00 9.20 92 ILE A C 1
ATOM 855 O O . ILE A 1 95 ? 29.508 9.072 11.599 1.00 11.40 92 ILE A O 1
ATOM 860 N N A TYR A 1 96 ? 31.079 10.665 11.725 0.50 7.81 93 TYR A N 1
ATOM 861 N N B TYR A 1 96 ? 31.100 10.632 11.783 0.50 8.05 93 TYR A N 1
ATOM 862 C CA A TYR A 1 96 ? 30.772 11.087 13.049 0.50 8.13 93 TYR A CA 1
ATOM 863 C CA B TYR A 1 96 ? 30.757 11.033 13.166 0.50 8.98 93 TYR A CA 1
ATOM 864 C C A TYR A 1 96 ? 29.809 12.277 13.013 0.50 8.04 93 TYR A C 1
ATOM 865 C C B TYR A 1 96 ? 29.883 12.286 13.170 0.50 8.86 93 TYR A C 1
ATOM 866 O O A TYR A 1 96 ? 30.093 13.283 12.353 0.50 7.30 93 TYR A O 1
ATOM 867 O O B TYR A 1 96 ? 30.319 13.359 12.743 0.50 8.47 93 TYR A O 1
ATOM 884 N N . LEU A 1 97 ? 28.674 12.130 13.710 1.00 8.14 94 LEU A N 1
ATOM 885 C CA . LEU A 1 97 ? 27.726 13.247 13.901 1.00 8.13 94 LEU A CA 1
ATOM 886 C C . LEU A 1 97 ? 27.753 13.566 15.399 1.00 8.61 94 LEU A C 1
ATOM 887 O O . LEU A 1 97 ? 27.254 12.776 16.211 1.00 9.43 94 LEU A O 1
ATOM 892 N N A ILE A 1 98 ? 28.327 14.713 15.731 0.70 8.96 95 ILE A N 1
ATOM 893 N N B ILE A 1 98 ? 28.414 14.683 15.733 0.30 8.61 95 ILE A N 1
ATOM 894 C CA A ILE A 1 98 ? 28.508 15.012 17.127 0.70 9.00 95 ILE A CA 1
ATOM 895 C CA B ILE A 1 98 ? 28.619 15.122 17.119 0.30 8.46 95 ILE A CA 1
ATOM 896 C C A ILE A 1 98 ? 27.527 16.102 17.521 0.70 8.95 95 ILE A C 1
ATOM 897 C C B ILE A 1 98 ? 27.501 16.100 17.493 0.30 8.70 95 ILE A C 1
ATOM 898 O O A ILE A 1 98 ? 27.422 17.130 16.864 0.70 9.01 95 ILE A O 1
ATOM 899 O O B ILE A 1 98 ? 27.275 17.076 16.785 0.30 8.82 95 ILE A O 1
ATOM 908 N N . PHE A 1 99 ? 26.811 15.836 18.609 1.00 8.95 96 PHE A N 1
ATOM 909 C CA . PHE A 1 99 ? 25.773 16.691 19.080 1.00 9.69 96 PHE A CA 1
ATOM 910 C C . PHE A 1 99 ? 26.165 17.320 20.415 1.00 9.93 96 PHE A C 1
ATOM 911 O O . PHE A 1 99 ? 26.737 16.651 21.279 1.00 11.95 96 PHE A O 1
ATOM 919 N N . ASN A 1 100 ? 25.810 18.594 20.578 1.00 10.89 97 ASN A N 1
ATOM 920 C CA . ASN A 1 100 ? 25.899 19.214 21.894 1.00 12.39 97 ASN A CA 1
ATOM 921 C C . ASN A 1 100 ? 24.616 18.896 22.650 1.00 12.13 97 ASN A C 1
ATOM 922 O O . ASN A 1 100 ? 23.536 19.201 22.170 1.00 14.24 97 ASN A O 1
ATOM 927 N N . CYS A 1 101 ? 24.767 18.372 23.865 1.00 12.10 98 CYS A N 1
ATOM 928 C CA . CYS A 1 101 ? 23.668 17.975 24.674 1.00 13.33 98 CYS A CA 1
ATOM 929 C C . CYS A 1 101 ? 23.848 18.519 26.095 1.00 12.94 98 CYS A C 1
ATOM 930 O O . CYS A 1 101 ? 24.964 18.743 26.555 1.00 14.19 98 CYS A O 1
ATOM 933 N N . VAL A 1 102 ? 22.714 18.738 26.749 1.00 14.27 99 VAL A N 1
ATOM 934 C CA . VAL A 1 102 ? 22.706 19.164 28.136 1.00 14.36 99 VAL A CA 1
ATOM 935 C C . VAL A 1 102 ? 21.763 18.208 28.858 1.00 16.31 99 VAL A C 1
ATOM 936 O O . VAL A 1 102 ? 20.664 17.905 28.369 1.00 16.65 99 VAL A O 1
ATOM 940 N N . SER A 1 103 ? 22.211 17.719 30.008 1.00 14.48 100 SER A N 1
ATOM 941 C CA . SER A 1 103 ? 21.358 16.889 30.799 1.00 15.54 100 SER A CA 1
ATOM 942 C C . SER A 1 103 ? 20.839 17.670 32.011 1.00 16.70 100 SER A C 1
ATOM 943 O O . SER A 1 103 ? 21.471 18.620 32.501 1.00 16.91 100 SER A O 1
ATOM 946 N N . ALA A 1 104 ? 19.651 17.270 32.471 1.00 17.41 101 ALA A N 1
ATOM 947 C CA . ALA A 1 104 ? 19.021 17.860 33.648 1.00 17.79 101 ALA A CA 1
ATOM 948 C C . ALA A 1 104 ? 19.694 17.347 34.921 1.00 18.96 101 ALA A C 1
ATOM 949 O O . ALA A 1 104 ? 19.693 18.031 35.978 1.00 22.67 101 ALA A O 1
ATOM 951 N N . ASN A 1 105 ? 20.229 16.132 34.824 1.00 18.49 102 ASN A N 1
ATOM 952 C CA . ASN A 1 105 ? 20.767 15.419 35.955 1.00 18.44 102 ASN A CA 1
ATOM 953 C C . AS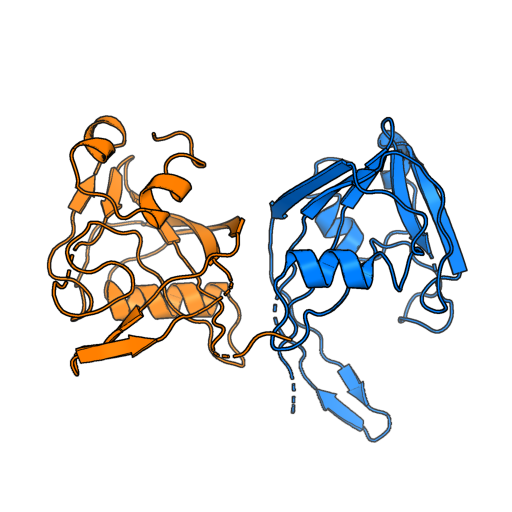N A 1 105 ? 22.053 14.691 35.563 1.00 17.32 102 ASN A C 1
ATOM 954 O O . ASN A 1 105 ? 22.518 14.804 34.428 1.00 16.77 102 ASN A O 1
ATOM 959 N N . ARG A 1 106 ? 22.577 13.914 36.522 1.00 16.30 103 ARG A N 1
ATOM 960 C CA . ARG A 1 106 ? 23.832 13.214 36.343 1.00 16.99 103 ARG A CA 1
ATOM 961 C C . ARG A 1 106 ? 23.713 11.705 36.585 1.00 17.78 103 ARG A C 1
ATOM 962 O O . ARG A 1 106 ? 24.732 11.044 36.631 1.00 17.53 103 ARG A O 1
ATOM 970 N N A ASP A 1 107 ? 22.482 11.180 36.688 1.00 17.78 104 ASP A N 1
ATOM 971 C CA A ASP A 1 107 ? 22.242 9.750 36.975 1.00 19.54 104 ASP A CA 1
ATOM 972 C C A ASP A 1 107 ? 22.569 8.893 35.747 1.00 18.01 104 ASP A C 1
ATOM 973 O O A ASP A 1 107 ? 21.863 8.948 34.753 1.00 19.77 104 ASP A O 1
ATOM 978 N N . VAL A 1 108 ? 23.636 8.093 35.872 1.00 16.56 105 VAL A N 1
ATOM 979 C CA . VAL A 1 108 ? 24.175 7.250 34.798 1.00 14.58 105 VAL A CA 1
ATOM 980 C C . VAL A 1 108 ? 24.333 5.808 35.295 1.00 14.22 105 VAL A C 1
ATOM 981 O O . VAL A 1 108 ? 24.880 5.588 36.382 1.00 17.16 105 VAL A O 1
ATOM 985 N N . THR A 1 109 ? 23.839 4.85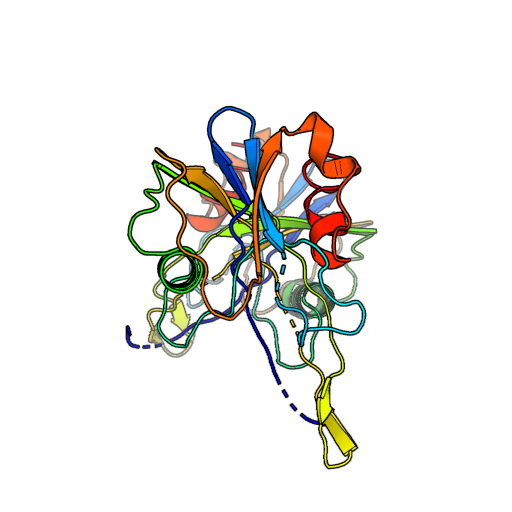4 34.497 1.00 14.47 106 THR A N 1
ATOM 986 C CA . THR A 1 109 ? 24.103 3.418 34.703 1.00 14.40 106 THR A CA 1
ATOM 987 C C . THR A 1 109 ? 24.794 2.912 33.431 1.00 13.00 106 THR A C 1
ATOM 988 O O . THR A 1 109 ? 24.160 2.825 32.387 1.00 15.18 106 THR A O 1
ATOM 992 N N . ILE A 1 110 ? 26.100 2.628 33.508 1.00 12.84 107 ILE A N 1
ATOM 993 C CA . ILE A 1 110 ? 26.823 2.254 32.290 1.00 12.39 107 ILE A CA 1
ATOM 994 C C . ILE A 1 110 ? 26.591 0.782 31.957 1.00 14.34 107 ILE A C 1
ATOM 995 O O . ILE A 1 110 ? 26.403 -0.054 32.838 1.00 15.59 107 ILE A O 1
ATOM 1000 N N . ASN A 1 111 ? 26.659 0.476 30.659 1.00 12.87 108 ASN A N 1
ATOM 1001 C CA . ASN A 1 111 ? 26.536 -0.899 30.229 1.00 13.63 108 ASN A CA 1
ATOM 1002 C C . ASN A 1 111 ? 27.930 -1.538 30.118 1.00 15.26 108 ASN A C 1
ATOM 1003 O O . ASN A 1 111 ? 28.948 -0.978 30.588 1.00 14.69 108 ASN A O 1
ATOM 1008 N N A GLU A 1 112 ? 27.969 -2.715 29.485 0.50 15.04 109 GLU A N 1
ATOM 1009 N N B GLU A 1 112 ? 27.962 -2.706 29.466 0.50 14.55 109 GLU A N 1
ATOM 1010 C CA A GLU A 1 112 ? 29.189 -3.510 29.402 0.50 16.76 109 GLU A CA 1
ATOM 1011 C CA B GLU A 1 112 ? 29.162 -3.523 29.355 0.50 15.78 109 GLU A CA 1
ATOM 1012 C C A GLU A 1 112 ? 30.277 -2.835 28.553 0.50 15.72 109 GLU A C 1
ATOM 1013 C C B GLU A 1 112 ? 30.271 -2.837 28.548 0.50 15.37 109 GLU A C 1
ATOM 1014 O O A GLU A 1 112 ? 31.405 -3.307 28.543 0.50 17.58 109 GLU A O 1
ATOM 1015 O O B GLU A 1 112 ? 31.404 -3.298 28.567 0.50 17.13 109 GLU A O 1
ATOM 1026 N N . GLU A 1 113 ? 29.933 -1.756 27.840 1.00 16.23 110 GLU A N 1
ATOM 1027 C CA . GLU A 1 113 ? 30.914 -1.059 27.002 1.00 17.20 110 GLU A CA 1
ATOM 1028 C C . GLU A 1 113 ? 31.944 -0.284 27.830 1.00 14.41 110 GLU A C 1
ATOM 1029 O O . GLU A 1 113 ? 33.018 0.052 27.295 1.00 13.98 110 GLU A O 1
ATOM 1035 N N . PHE A 1 114 ? 31.615 -0.002 29.100 1.00 13.53 111 PHE A N 1
ATOM 1036 C CA . PHE A 1 114 ? 32.421 0.864 29.936 1.00 12.09 111 PHE A CA 1
ATOM 1037 C C . PHE A 1 114 ? 32.663 0.256 31.313 1.00 11.99 111 PHE A C 1
ATOM 1038 O O . PHE A 1 114 ? 31.878 -0.556 31.773 1.00 12.78 111 PHE A O 1
ATOM 1046 N N . ASP A 1 115 ? 33.747 0.704 31.950 1.00 11.63 112 ASP A N 1
ATOM 1047 C CA . ASP A 1 115 ? 34.121 0.256 33.279 1.00 13.42 112 ASP A CA 1
ATOM 1048 C C . ASP A 1 115 ? 33.960 1.361 34.333 1.00 11.36 112 ASP A C 1
ATOM 1049 O O . ASP A 1 115 ? 34.032 1.080 35.523 1.00 12.54 112 ASP A O 1
ATOM 1054 N N . ASP A 1 116 ? 33.835 2.620 33.899 1.00 11.86 113 ASP A N 1
ATOM 1055 C CA . ASP A 1 116 ? 33.644 3.721 34.806 1.00 12.27 113 ASP A CA 1
ATOM 1056 C C . ASP A 1 116 ? 33.065 4.867 33.989 1.00 11.74 113 ASP A C 1
ATOM 1057 O O . ASP A 1 116 ? 33.012 4.794 32.767 1.00 11.55 113 ASP A O 1
ATOM 1062 N N . TYR A 1 117 ? 32.628 5.909 34.695 1.00 11.78 114 TYR A N 1
ATOM 1063 C CA . TYR A 1 117 ? 32.221 7.151 34.055 1.00 11.69 114 TYR A CA 1
ATOM 1064 C C . TYR A 1 117 ? 32.560 8.272 35.025 1.00 12.45 114 TYR A C 1
ATOM 1065 O O . TYR A 1 117 ? 32.749 8.034 36.202 1.00 13.06 114 TYR A O 1
ATOM 1074 N N . ALA A 1 118 ? 32.620 9.491 34.495 1.00 12.17 115 ALA A N 1
ATOM 1075 C CA . ALA A 1 118 ? 32.928 10.646 35.324 1.00 13.45 115 ALA A CA 1
ATOM 1076 C C . ALA A 1 118 ? 32.338 11.902 34.704 1.00 12.26 115 ALA A C 1
ATOM 1077 O O . ALA A 1 118 ? 32.339 12.035 33.483 1.00 11.87 115 ALA A O 1
ATOM 1079 N N . TRP A 1 119 ? 31.821 12.772 35.579 1.00 12.45 116 TRP A N 1
ATOM 1080 C CA . TRP A 1 119 ? 31.409 14.102 35.182 1.00 13.16 116 TRP A CA 1
ATOM 1081 C C . TRP A 1 119 ? 32.626 15.003 35.403 1.00 13.39 116 TRP A C 1
ATOM 1082 O O . TRP A 1 119 ? 32.972 15.333 36.536 1.00 14.72 116 TRP A O 1
ATOM 1093 N N . VAL A 1 120 ? 33.294 15.328 34.306 1.00 13.83 117 VAL A N 1
ATOM 1094 C CA . VAL A 1 120 ? 34.596 15.967 34.382 1.00 14.49 117 VAL A CA 1
ATOM 1095 C C . VAL A 1 120 ? 34.488 17.479 34.190 1.00 15.81 117 VAL A C 1
ATOM 1096 O O . VAL A 1 120 ? 33.937 17.939 33.200 1.00 15.33 117 VAL A O 1
ATOM 1100 N N . LYS A 1 121 ? 35.071 18.231 35.133 1.00 15.59 118 LYS A N 1
ATOM 1101 C CA . LYS A 1 121 ? 35.089 19.662 34.991 1.00 18.10 118 LYS A CA 1
ATOM 1102 C C . LYS A 1 121 ? 35.798 19.990 33.673 1.00 16.48 118 LYS A C 1
ATOM 1103 O O . LYS A 1 121 ? 36.813 19.411 33.350 1.00 17.18 118 LYS A O 1
ATOM 1109 N N . ALA A 1 122 ? 35.306 21.001 32.951 1.00 18.32 119 ALA A N 1
ATOM 1110 C CA . ALA A 1 122 ? 35.864 21.314 31.633 1.00 19.97 119 ALA A CA 1
ATOM 1111 C C . ALA A 1 122 ? 37.398 21.433 31.674 1.00 18.55 119 ALA A C 1
ATOM 1112 O O . ALA A 1 122 ? 38.093 20.825 30.853 1.00 19.94 119 ALA A O 1
ATOM 1114 N N . GLU A 1 123 ? 37.920 22.177 32.653 1.00 20.44 120 GLU A N 1
ATOM 1115 C CA . GLU A 1 123 ? 39.367 22.467 32.743 1.00 21.91 120 GLU A CA 1
ATOM 1116 C C . GLU A 1 123 ? 40.183 21.196 33.045 1.00 20.72 120 GLU A C 1
ATOM 1117 O O . GLU A 1 123 ? 41.403 21.194 32.883 1.00 24.41 120 GLU A O 1
ATOM 1123 N N . ASP A 1 124 ? 39.510 20.123 33.479 1.00 19.30 121 ASP A N 1
ATOM 1124 C CA . ASP A 1 124 ? 40.176 18.849 33.867 1.00 18.45 121 ASP A CA 1
ATOM 1125 C C . ASP A 1 124 ? 40.235 17.830 32.723 1.00 16.75 121 ASP A C 1
ATOM 1126 O O . ASP A 1 124 ? 40.987 16.882 32.806 1.00 17.89 121 ASP A O 1
ATOM 1131 N N . LEU A 1 125 ? 39.473 18.041 31.654 1.00 16.47 122 LEU A N 1
ATOM 1132 C CA . LEU A 1 125 ? 39.426 17.068 30.566 1.00 15.17 122 LEU A CA 1
ATOM 1133 C C . LEU A 1 125 ? 40.828 16.796 30.020 1.00 15.23 122 LEU A C 1
ATOM 1134 O O . LEU A 1 125 ? 41.142 15.661 29.686 1.00 16.07 122 LEU A O 1
ATOM 1139 N N . LYS A 1 126 ? 41.666 17.838 29.957 1.00 18.42 123 LYS A N 1
ATOM 1140 C CA . LYS A 1 126 ? 42.995 17.702 29.357 1.00 19.39 123 LYS A CA 1
ATOM 1141 C C . LYS A 1 126 ? 43.898 16.735 30.137 1.00 19.02 123 LYS A C 1
ATOM 1142 O O . LYS A 1 126 ? 44.949 16.348 29.635 1.00 21.74 123 LYS A O 1
ATOM 1148 N N . ASN A 1 127 ? 43.519 16.381 31.366 1.00 19.21 124 ASN A N 1
ATOM 1149 C CA . ASN A 1 127 ? 44.355 15.506 32.200 1.00 19.37 124 ASN A CA 1
ATOM 1150 C C . ASN A 1 127 ? 43.947 14.037 32.077 1.00 18.31 124 ASN A C 1
ATOM 1151 O O . ASN A 1 127 ? 44.617 13.180 32.650 1.00 20.31 124 ASN A O 1
ATOM 1156 N N . TYR A 1 128 ? 42.863 13.759 31.344 1.00 15.79 125 TYR A N 1
ATOM 1157 C CA . TYR A 1 128 ? 42.374 12.395 31.225 1.00 14.43 125 TYR A CA 1
ATOM 1158 C C . TYR A 1 128 ? 43.102 11.662 30.095 1.00 14.95 125 TYR A C 1
ATOM 1159 O O . TYR A 1 128 ? 43.562 12.265 29.119 1.00 15.62 125 TYR A O 1
ATOM 1168 N N . ASP A 1 129 ? 43.137 10.336 30.243 1.00 14.21 126 ASP A N 1
ATOM 1169 C CA . ASP A 1 129 ? 43.716 9.433 29.273 1.00 13.99 126 ASP A CA 1
ATOM 1170 C C . ASP A 1 129 ? 42.676 9.195 28.168 1.00 14.46 126 ASP A C 1
ATOM 1171 O O . ASP A 1 129 ? 42.005 8.170 28.114 1.00 14.56 126 ASP A O 1
ATOM 1176 N N . LEU A 1 130 ? 42.555 10.181 27.284 1.00 12.93 127 LEU A N 1
ATOM 1177 C CA . LEU A 1 130 ? 41.537 10.184 26.251 1.00 12.93 127 LEU A CA 1
ATOM 1178 C C . LEU A 1 130 ? 41.911 9.307 25.073 1.00 11.96 127 LEU A C 1
ATOM 1179 O O . LEU A 1 130 ? 43.060 9.319 24.651 1.00 13.87 127 LEU A O 1
ATOM 1184 N N . ASN A 1 131 ? 40.922 8.624 24.498 1.00 12.75 128 ASN A N 1
ATOM 1185 C CA . ASN A 1 131 ? 41.207 7.922 23.273 1.00 13.22 128 ASN A CA 1
ATOM 1186 C C . ASN A 1 131 ? 41.358 8.930 22.134 1.00 12.86 128 ASN A C 1
ATOM 1187 O O . ASN A 1 131 ? 40.999 10.097 22.264 1.00 13.97 128 ASN A O 1
ATOM 1192 N N . ALA A 1 132 ? 41.872 8.451 21.001 1.00 13.14 129 ALA A N 1
ATOM 1193 C CA . ALA A 1 132 ? 42.246 9.353 19.914 1.00 13.07 129 ALA A CA 1
ATOM 1194 C C . ALA A 1 132 ? 41.059 10.168 19.378 1.00 12.18 129 ALA A C 1
ATOM 1195 O O . ALA A 1 132 ? 41.192 11.378 19.183 1.00 13.07 129 ALA A O 1
ATOM 1197 N N . ALA A 1 133 ? 39.916 9.512 19.162 1.00 13.06 130 ALA A N 1
ATOM 1198 C CA . ALA A 1 133 ? 38.785 10.206 18.555 1.00 12.18 130 ALA A CA 1
ATOM 1199 C C . ALA A 1 133 ? 38.249 11.247 19.532 1.00 11.93 130 ALA A C 1
ATOM 1200 O O . ALA A 1 133 ? 37.821 12.309 19.125 1.00 11.59 130 ALA A O 1
ATOM 1202 N N . THR A 1 134 ? 38.211 10.889 20.817 1.00 12.17 131 THR A N 1
ATOM 1203 C CA . THR A 1 134 ? 37.734 11.800 21.807 1.00 10.96 131 THR A CA 1
ATOM 1204 C C . THR A 1 134 ? 38.655 13.015 21.902 1.00 11.12 131 THR A C 1
ATOM 1205 O O . THR A 1 134 ? 38.184 14.147 22.055 1.00 12.49 131 THR A O 1
ATOM 1209 N N . ARG A 1 135 ? 39.970 12.801 21.839 1.00 11.74 132 ARG A N 1
ATOM 1210 C CA . ARG A 1 135 ? 40.892 13.914 21.879 1.00 13.59 132 ARG A CA 1
ATOM 1211 C C . ARG A 1 135 ? 40.620 14.877 20.710 1.00 12.05 132 ARG A C 1
ATOM 1212 O O . ARG A 1 135 ? 40.628 16.107 20.886 1.00 15.18 132 ARG A O 1
ATOM 1220 N N . VAL A 1 136 ? 40.405 14.314 19.521 1.00 13.08 133 VAL A N 1
ATOM 1221 C CA . VAL A 1 136 ? 40.123 15.159 18.361 1.00 13.52 133 VAL A CA 1
ATOM 1222 C C . VAL A 1 136 ? 38.844 15.973 18.608 1.00 13.12 133 VAL A C 1
ATOM 1223 O O . VAL A 1 136 ? 38.808 17.192 18.379 1.00 13.90 133 VAL A O 1
ATOM 1227 N N . THR A 1 137 ? 37.785 15.306 19.069 1.00 11.91 134 THR A N 1
ATOM 1228 C CA . THR A 1 137 ? 36.505 15.987 19.285 1.00 11.70 134 THR A CA 1
ATOM 1229 C C . THR A 1 137 ? 36.632 17.091 20.335 1.00 12.96 134 THR A C 1
ATOM 1230 O O . THR A 1 137 ? 36.127 18.197 20.122 1.00 12.94 134 THR A O 1
ATOM 1234 N N . LEU A 1 138 ? 37.231 16.791 21.486 1.00 12.43 135 LEU A N 1
ATOM 1235 C CA . LEU A 1 138 ? 37.313 17.786 22.542 1.00 13.74 135 LEU A CA 1
ATOM 1236 C C . LEU A 1 138 ? 38.209 18.950 22.126 1.00 14.78 135 LEU A C 1
ATOM 1237 O O . LEU A 1 138 ? 37.972 20.076 22.555 1.00 16.63 135 LEU A O 1
ATOM 1242 N N A SER A 1 139 ? 39.242 18.663 21.323 0.60 14.26 136 SER A N 1
ATOM 1243 N N B SER A 1 139 ? 39.212 18.670 21.281 0.40 14.20 136 SER A N 1
ATOM 1244 C CA A SER A 1 139 ? 40.089 19.732 20.807 0.60 16.97 136 SER A CA 1
ATOM 1245 C CA B SER A 1 139 ? 40.110 19.712 20.770 0.40 16.24 136 SER A CA 1
ATOM 1246 C C A SER A 1 139 ? 39.246 20.673 19.926 0.60 16.91 136 SER A C 1
ATOM 1247 C C B SER A 1 139 ? 39.352 20.650 19.810 0.40 17.25 136 SER A C 1
ATOM 1248 O O A SER A 1 139 ? 39.374 21.899 20.025 0.60 18.72 136 SER A O 1
ATOM 1249 O O B SER A 1 139 ? 39.686 21.832 19.696 0.40 19.32 136 SER A O 1
ATOM 1254 N N . LEU A 1 140 ? 38.362 20.105 19.088 1.00 17.01 137 LEU A N 1
ATOM 1255 C CA . LEU A 1 140 ? 37.477 20.947 18.195 1.00 17.54 137 LEU A CA 1
ATOM 1256 C C . LEU A 1 140 ? 36.589 21.871 19.046 1.00 20.40 137 LEU A C 1
ATOM 1257 O O . LEU A 1 140 ? 36.253 22.993 18.649 1.00 21.83 137 LEU A O 1
ATOM 1262 N N . LYS A 1 141 ? 36.173 21.373 20.211 1.00 19.88 138 LYS A N 1
ATOM 1263 C CA . LYS A 1 141 ? 35.305 22.115 21.139 1.00 20.76 138 LYS A CA 1
ATOM 1264 C C . LYS A 1 141 ? 36.091 23.197 21.895 1.00 22.06 138 LYS A C 1
ATOM 1265 O O . LYS A 1 141 ? 35.484 24.037 22.541 1.00 23.87 138 LYS A O 1
ATOM 1271 N N . GLY A 1 142 ? 37.430 23.159 21.823 1.00 19.85 139 GLY A N 1
ATOM 1272 C CA . GLY A 1 142 ? 38.287 24.115 22.540 1.00 20.54 139 GLY A CA 1
ATOM 1273 C C . GLY A 1 142 ? 38.336 23.846 24.042 1.00 23.21 139 GLY A C 1
ATOM 1274 O O . GLY A 1 142 ? 38.638 24.757 24.825 1.00 26.61 139 GLY A O 1
ATOM 1275 N N . LEU A 1 143 ? 38.110 22.581 24.430 1.00 21.73 140 LEU A N 1
ATOM 1276 C CA . LEU A 1 143 ? 38.054 22.152 25.837 1.00 25.43 140 LEU A CA 1
ATOM 1277 C C . LEU A 1 143 ? 39.414 21.650 26.348 1.00 25.02 140 LEU A C 1
ATOM 1278 O O . LEU A 1 143 ? 39.590 21.508 27.556 1.00 32.45 140 LEU A O 1
ATOM 1283 N N . LEU A 1 144 ? 40.367 21.378 25.450 1.00 25.09 141 LEU A N 1
ATOM 1284 C CA . LEU A 1 144 ? 41.664 20.879 25.907 1.00 25.29 141 LEU A CA 1
ATOM 1285 C C . LEU A 1 144 ? 42.674 22.036 25.946 1.00 31.38 141 LEU A C 1
ATOM 1286 O O . LEU A 1 144 ? 42.326 23.221 25.856 1.00 37.81 141 LEU A O 1
ATOM 1292 N N . SER B 1 1 ? 10.769 1.546 13.505 1.00 24.74 -2 SER B N 1
ATOM 1293 C CA . SER B 1 1 ? 11.457 1.749 12.206 1.00 22.66 -2 SER B CA 1
ATOM 1294 C C . SER B 1 1 ? 10.478 2.334 11.190 1.00 18.55 -2 SER B C 1
ATOM 1295 O O . SER B 1 1 ? 9.409 1.763 11.008 1.00 20.77 -2 SER B O 1
ATOM 1298 N N . ASN B 1 2 ? 10.846 3.453 10.547 1.00 17.23 -1 ASN B N 1
ATOM 1299 C CA . ASN B 1 2 ? 10.008 4.015 9.494 1.00 15.96 -1 ASN B CA 1
ATOM 1300 C C . ASN B 1 2 ? 10.409 3.366 8.160 1.00 16.10 -1 ASN B C 1
ATOM 1301 O O . ASN B 1 2 ? 11.405 2.655 8.067 1.00 17.31 -1 ASN B O 1
ATOM 1306 N N . ALA B 1 3 ? 9.636 3.628 7.106 1.00 14.97 0 ALA B N 1
ATOM 1307 C CA . ALA B 1 3 ? 9.835 2.958 5.817 1.00 16.47 0 ALA B CA 1
ATOM 1308 C C . ALA B 1 3 ? 10.501 3.850 4.773 1.00 16.35 0 ALA B C 1
ATOM 1309 O O . ALA B 1 3 ? 10.583 3.486 3.611 1.00 19.00 0 ALA B O 1
ATOM 1327 N N A ARG B 1 5 ? 13.121 5.978 2.328 0.50 18.62 2 ARG B N 1
ATOM 1328 N N B ARG B 1 5 ? 13.162 5.713 2.425 0.50 12.82 2 ARG B N 1
ATOM 1329 C CA A ARG B 1 5 ? 14.426 5.905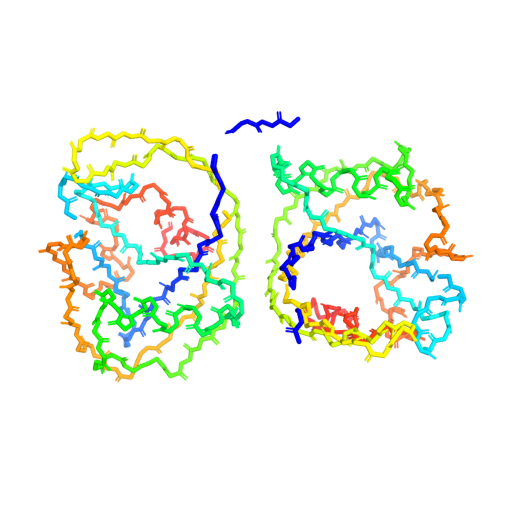 1.706 0.50 17.43 2 ARG B CA 1
ATOM 1330 C CA B ARG B 1 5 ? 14.475 5.670 1.820 0.50 15.12 2 ARG B CA 1
ATOM 1331 C C A ARG B 1 5 ? 15.317 6.891 2.466 0.50 15.13 2 ARG B C 1
ATOM 1332 C C B ARG B 1 5 ? 15.298 6.807 2.448 0.50 13.93 2 ARG B C 1
ATOM 1333 O O A ARG B 1 5 ? 14.848 7.944 2.902 0.50 14.85 2 ARG B O 1
ATOM 1334 O O B ARG B 1 5 ? 14.787 7.892 2.725 0.50 13.96 2 ARG B O 1
ATOM 1349 N N . GLN B 1 6 ? 16.581 6.529 2.667 1.00 15.16 3 GLN B N 1
ATOM 1350 C CA . GLN B 1 6 ? 17.491 7.418 3.322 1.00 15.26 3 GLN B CA 1
ATOM 1351 C C . GLN B 1 6 ? 18.688 7.706 2.424 1.00 14.23 3 GLN B C 1
ATOM 1352 O O . GLN B 1 6 ? 19.092 6.851 1.632 1.00 17.34 3 GLN B O 1
ATOM 1358 N N A ARG B 1 7 ? 19.276 8.884 2.644 0.70 13.08 4 ARG B N 1
ATOM 1359 N N B ARG B 1 7 ? 19.252 8.917 2.546 0.30 12.41 4 ARG B N 1
ATOM 1360 C CA A ARG B 1 7 ? 20.375 9.316 1.872 0.70 12.30 4 ARG B CA 1
ATOM 1361 C CA B ARG B 1 7 ? 20.405 9.319 1.735 0.30 12.63 4 ARG B CA 1
ATOM 1362 C C A ARG B 1 7 ? 21.200 10.298 2.702 0.70 10.40 4 ARG B C 1
ATOM 1363 C C B ARG B 1 7 ? 21.205 10.387 2.493 0.30 11.30 4 ARG B C 1
ATOM 1364 O O A ARG B 1 7 ? 20.655 11.151 3.373 0.70 11.54 4 ARG B O 1
ATOM 1365 O O B ARG B 1 7 ? 20.639 11.376 2.952 0.30 10.90 4 ARG B O 1
ATOM 1380 N N . THR B 1 8 ? 22.519 10.170 2.622 1.00 10.87 5 THR B N 1
ATOM 1381 C CA . THR B 1 8 ? 23.438 11.130 3.191 1.00 10.91 5 THR B CA 1
ATOM 1382 C C . THR B 1 8 ? 23.860 12.026 2.031 1.00 10.16 5 THR B C 1
ATOM 1383 O O . THR B 1 8 ? 24.314 11.557 1.009 1.00 12.52 5 THR B O 1
ATOM 1387 N N . ILE B 1 9 ? 23.705 13.333 2.212 1.00 8.90 6 ILE B N 1
ATOM 1388 C CA . ILE B 1 9 ? 23.991 14.353 1.224 1.00 9.05 6 ILE B CA 1
ATOM 1389 C C . ILE B 1 9 ? 25.180 15.201 1.663 1.00 8.63 6 ILE B C 1
ATOM 1390 O O . ILE B 1 9 ? 25.206 15.625 2.819 1.00 11.57 6 ILE B O 1
ATOM 1395 N N . VAL B 1 10 ? 26.117 15.412 0.741 1.00 8.13 7 VAL B N 1
ATOM 1396 C CA . VAL B 1 10 ? 27.181 16.356 0.972 1.00 8.32 7 VAL B CA 1
ATOM 1397 C C . VAL B 1 10 ? 26.865 17.635 0.180 1.00 8.91 7 VAL B C 1
ATOM 1398 O O . VAL B 1 10 ? 26.542 17.574 -1.016 1.00 10.48 7 VAL B O 1
ATOM 1402 N N A CYS B 1 11 ? 26.965 18.770 0.869 0.60 7.93 8 CYS B N 1
ATOM 1403 N N B CYS B 1 11 ? 26.860 18.774 0.870 0.40 8.66 8 CYS B N 1
ATOM 1404 C CA A CYS B 1 11 ? 26.546 20.051 0.356 0.60 8.59 8 CYS B CA 1
ATOM 1405 C CA B CYS B 1 11 ? 26.584 20.033 0.213 0.40 9.36 8 CYS B CA 1
ATOM 1406 C C A CYS B 1 11 ? 27.629 21.103 0.550 0.60 8.64 8 CYS B C 1
ATOM 1407 C C B CYS B 1 11 ? 27.681 21.036 0.515 0.40 9.15 8 CYS B C 1
ATOM 1408 O O A CYS B 1 11 ? 27.965 21.394 1.694 0.60 8.92 8 CYS B O 1
ATOM 1409 O O B CYS B 1 11 ? 28.113 21.178 1.656 0.40 9.21 8 CYS B O 1
ATOM 1414 N N . PRO B 1 12 ? 28.177 21.727 -0.527 1.00 9.15 9 PRO B N 1
ATOM 1415 C CA . PRO B 1 12 ? 29.155 22.779 -0.352 1.00 9.68 9 PRO B CA 1
ATOM 1416 C C . PRO B 1 12 ? 28.528 24.181 -0.400 1.00 9.67 9 PRO B C 1
ATOM 1417 O O . PRO B 1 12 ? 27.725 24.471 -1.272 1.00 12.63 9 PRO B O 1
ATOM 1421 N N . LEU B 1 13 ? 28.916 25.014 0.554 1.00 9.38 10 LEU B N 1
ATOM 1422 C CA . LEU B 1 13 ? 28.644 26.450 0.458 1.00 9.01 10 LEU B CA 1
ATOM 1423 C C . LEU B 1 13 ? 29.920 27.049 -0.127 1.00 9.05 10 LEU B C 1
ATOM 1424 O O . LEU B 1 13 ? 30.932 27.106 0.555 1.00 10.86 10 LEU B O 1
ATOM 1429 N N . ILE B 1 14 ? 29.869 27.482 -1.391 1.00 9.49 11 ILE B N 1
ATOM 1430 C CA . ILE B 1 14 ? 31.090 27.869 -2.114 1.00 9.63 11 ILE B CA 1
ATOM 1431 C C . ILE B 1 14 ? 31.148 29.379 -2.232 1.00 10.03 11 ILE B C 1
ATOM 1432 O O . ILE B 1 14 ? 30.264 29.981 -2.813 1.00 11.47 11 ILE B O 1
ATOM 1437 N N . GLU B 1 15 ? 32.225 29.945 -1.709 1.00 10.31 12 GLU B N 1
ATOM 1438 C CA . GLU B 1 15 ? 32.490 31.377 -1.796 1.00 11.57 12 GLU B CA 1
ATOM 1439 C C . GLU B 1 15 ? 33.675 31.652 -2.732 1.00 11.33 12 GLU B C 1
ATOM 1440 O O . GLU B 1 15 ? 34.661 30.915 -2.753 1.00 12.58 12 GLU B O 1
ATOM 1446 N N . ASN B 1 16 ? 33.614 32.780 -3.439 1.00 12.38 13 ASN B N 1
ATOM 1447 C CA . ASN B 1 16 ? 34.715 33.286 -4.227 1.00 12.64 13 ASN B CA 1
ATOM 1448 C C . ASN B 1 16 ? 34.625 34.814 -4.203 1.00 12.84 13 ASN B C 1
ATOM 1449 O O . ASN B 1 16 ? 33.636 35.369 -4.635 1.00 13.29 13 ASN B O 1
ATOM 1454 N N . GLU B 1 17 ? 35.629 35.465 -3.614 1.00 15.80 14 GLU B N 1
ATOM 1455 C CA . GLU B 1 17 ? 35.673 36.915 -3.517 1.00 17.33 14 GLU B CA 1
ATOM 1456 C C . GLU B 1 17 ? 34.356 37.470 -2.933 1.00 14.65 14 GLU B C 1
ATOM 1457 O O . GLU B 1 17 ? 33.763 38.409 -3.471 1.00 17.98 14 GLU B O 1
ATOM 1463 N N . GLY B 1 18 ? 33.891 36.858 -1.836 1.00 14.89 15 GLY B N 1
ATOM 1464 C CA . GLY B 1 18 ? 32.724 37.353 -1.057 1.00 15.52 15 GLY B CA 1
ATOM 1465 C C . GLY B 1 18 ? 31.379 37.143 -1.737 1.00 14.65 15 GLY B C 1
ATOM 1466 O O . GLY B 1 18 ? 30.363 37.753 -1.330 1.00 16.38 15 GLY B O 1
ATOM 1467 N N . HIS B 1 19 ? 31.365 36.349 -2.799 1.00 13.17 16 HIS B N 1
ATOM 1468 C CA . HIS B 1 19 ? 30.133 35.963 -3.495 1.00 12.50 16 HIS B CA 1
ATOM 1469 C C . HIS B 1 19 ? 29.926 34.455 -3.328 1.00 11.23 16 HIS B C 1
ATOM 1470 O O . HIS B 1 19 ? 30.889 33.689 -3.328 1.00 12.45 16 HIS B O 1
ATOM 1477 N N . TYR B 1 20 ? 28.673 34.030 -3.258 1.00 10.16 17 TYR B N 1
ATOM 1478 C CA . TYR B 1 20 ? 28.342 32.630 -3.032 1.00 10.22 17 TYR B CA 1
ATOM 1479 C C . TYR B 1 20 ? 27.645 32.074 -4.262 1.00 10.32 17 TYR B C 1
ATOM 1480 O O . TYR B 1 20 ? 26.769 32.710 -4.828 1.00 10.91 17 TYR B O 1
ATOM 1489 N N . LEU B 1 21 ? 28.015 30.864 -4.642 1.00 9.63 18 LEU B N 1
ATOM 1490 C CA . LEU B 1 21 ? 27.428 30.247 -5.815 1.00 10.10 18 LEU B CA 1
ATOM 1491 C C . LEU B 1 21 ? 26.058 29.685 -5.474 1.00 10.04 18 LEU B C 1
ATOM 1492 O O . LEU B 1 21 ? 25.917 28.856 -4.567 1.00 11.10 18 LEU B O 1
ATOM 1497 N N . LEU B 1 22 ? 25.063 30.144 -6.230 1.00 8.98 19 LEU B N 1
ATOM 1498 C CA . LEU B 1 22 ? 23.718 29.582 -6.181 1.00 9.97 19 LEU B CA 1
ATOM 1499 C C . LEU B 1 22 ? 23.379 29.026 -7.558 1.00 9.87 19 LEU B C 1
ATOM 1500 O O . LEU B 1 22 ? 23.712 29.636 -8.561 1.00 10.44 19 LEU B O 1
ATOM 1505 N N . CYS B 1 23 ? 22.657 27.902 -7.571 1.00 9.54 20 CYS B N 1
ATOM 1506 C CA . CYS B 1 23 ? 22.281 27.242 -8.797 1.00 10.15 20 CYS B CA 1
ATOM 1507 C C . CYS B 1 23 ? 20.763 27.100 -8.822 1.00 10.06 20 CYS B C 1
ATOM 1508 O O . CYS B 1 23 ? 20.170 26.726 -7.818 1.00 10.96 20 CYS B O 1
ATOM 1511 N N A LYS B 1 24 ? 20.153 27.333 -9.986 0.50 10.73 21 LYS B N 1
ATOM 1512 N N B LYS B 1 24 ? 20.151 27.451 -9.956 0.50 10.12 21 LYS B N 1
ATOM 1513 C CA A LYS B 1 24 ? 18.691 27.261 -10.091 0.50 11.00 21 LYS B CA 1
ATOM 1514 C CA B LYS B 1 24 ? 18.713 27.321 -10.031 0.50 9.94 21 LYS B CA 1
ATOM 1515 C C A LYS B 1 24 ? 18.272 25.871 -10.564 0.50 11.41 21 LYS B C 1
ATOM 1516 C C B LYS B 1 24 ? 18.387 25.937 -10.573 0.50 10.59 21 LYS B C 1
ATOM 1517 O O A LYS B 1 24 ? 18.586 25.488 -11.688 0.50 11.60 21 LYS B O 1
ATOM 1518 O O B LYS B 1 24 ? 18.841 25.556 -11.648 0.50 10.43 21 LYS B O 1
ATOM 1545 N N . ALA B 1 26 ? 16.350 22.856 -12.154 1.00 14.04 23 ALA B N 1
ATOM 1546 C CA . ALA B 1 26 ? 15.427 22.682 -13.262 1.00 15.74 23 ALA B CA 1
ATOM 1547 C C . ALA B 1 26 ? 14.004 22.493 -12.716 1.00 17.75 23 ALA B C 1
ATOM 1548 O O . ALA B 1 26 ? 13.802 22.035 -11.593 1.00 17.22 23 ALA B O 1
ATOM 1550 N N . ALA B 1 27 ? 13.021 22.831 -13.549 1.00 18.35 24 ALA B N 1
ATOM 1551 C CA . ALA B 1 27 ? 11.631 22.883 -13.086 1.00 22.29 24 ALA B CA 1
ATOM 1552 C C . ALA B 1 27 ? 10.990 21.497 -12.907 1.00 21.16 24 ALA B C 1
ATOM 1553 O O . ALA B 1 27 ? 9.962 21.398 -12.213 1.00 22.57 24 ALA B O 1
ATOM 1555 N N . ASP B 1 28 ? 11.600 20.443 -13.460 1.00 20.29 25 ASP B N 1
ATOM 1556 C CA . ASP B 1 28 ? 10.933 19.119 -13.511 1.00 21.83 25 ASP B CA 1
ATOM 1557 C C . ASP B 1 28 ? 11.625 18.061 -12.647 1.00 20.48 25 ASP B C 1
ATOM 1558 O O . ASP B 1 28 ? 11.302 16.867 -12.764 1.00 24.13 25 ASP B O 1
ATOM 1563 N N . ARG B 1 29 ? 12.555 18.468 -11.784 1.00 19.92 26 ARG B N 1
ATOM 1564 C CA . ARG B 1 29 ? 13.253 17.446 -11.022 1.00 19.47 26 ARG B CA 1
ATOM 1565 C C . ARG B 1 29 ? 13.960 18.026 -9.804 1.00 20.61 26 ARG B C 1
ATOM 1566 O O . ARG B 1 29 ? 14.255 19.217 -9.738 1.00 20.67 26 ARG B O 1
ATOM 1574 N N . GLY B 1 30 ? 14.236 17.137 -8.847 1.00 17.86 27 GLY B N 1
ATOM 1575 C CA . GLY B 1 30 ? 14.983 17.508 -7.651 1.00 16.89 27 GLY B CA 1
ATOM 1576 C C . GLY B 1 30 ? 14.087 17.642 -6.443 1.00 16.28 27 GLY B C 1
ATOM 1577 O O . GLY B 1 30 ? 12.846 17.557 -6.524 1.00 16.01 27 GLY B O 1
ATOM 1578 N N . VAL B 1 31 ? 14.723 17.898 -5.309 1.00 14.31 28 VAL B N 1
ATOM 1579 C CA . VAL B 1 31 ? 13.992 18.102 -4.099 1.00 15.34 28 VAL B CA 1
ATOM 1580 C C . VAL B 1 31 ? 13.286 19.472 -4.150 1.00 13.50 28 VAL B C 1
ATOM 1581 O O . VAL B 1 31 ? 12.219 19.611 -3.631 1.00 15.87 28 VAL B O 1
ATOM 1585 N N . PHE B 1 32 ? 13.897 20.450 -4.829 1.00 12.90 29 PHE B N 1
ATOM 1586 C CA . PHE B 1 32 ? 13.411 21.831 -4.846 1.00 12.73 29 PHE B CA 1
ATOM 1587 C C . PHE B 1 32 ? 13.410 22.418 -6.255 1.00 12.96 29 PHE B C 1
ATOM 1588 O O . PHE B 1 32 ? 14.136 23.375 -6.559 1.00 11.66 29 PHE B O 1
ATOM 1596 N N . PRO B 1 33 ? 12.590 21.863 -7.170 1.00 13.49 30 PRO B N 1
ATOM 1597 C CA . PRO B 1 33 ? 12.559 22.365 -8.539 1.00 13.75 30 PRO B CA 1
ATOM 1598 C C . PRO B 1 33 ? 12.257 23.870 -8.636 1.00 13.65 30 PRO B C 1
ATOM 1599 O O . PRO B 1 33 ? 11.459 24.399 -7.874 1.00 14.54 30 PRO B O 1
ATOM 1603 N N . GLY B 1 34 ? 12.932 24.534 -9.570 1.00 13.68 31 GLY B N 1
ATOM 1604 C CA . GLY B 1 34 ? 12.625 25.918 -9.905 1.00 14.14 31 GLY B CA 1
ATOM 1605 C C . GLY B 1 34 ? 13.105 26.974 -8.925 1.00 15.50 31 GLY B C 1
ATOM 1606 O O . GLY B 1 34 ? 12.782 28.140 -9.120 1.00 20.20 31 GLY B O 1
ATOM 1607 N N . GLN B 1 35 ? 13.833 26.598 -7.875 1.00 12.31 32 GLN B N 1
ATOM 1608 C CA . GLN B 1 35 ? 14.330 27.542 -6.893 1.00 12.74 32 GLN B CA 1
ATOM 1609 C C . GLN B 1 35 ? 15.857 27.534 -6.903 1.00 11.12 32 GLN B C 1
ATOM 1610 O O . GLN B 1 35 ? 16.494 26.622 -7.434 1.00 11.16 32 GLN B O 1
ATOM 1616 N N . TRP B 1 3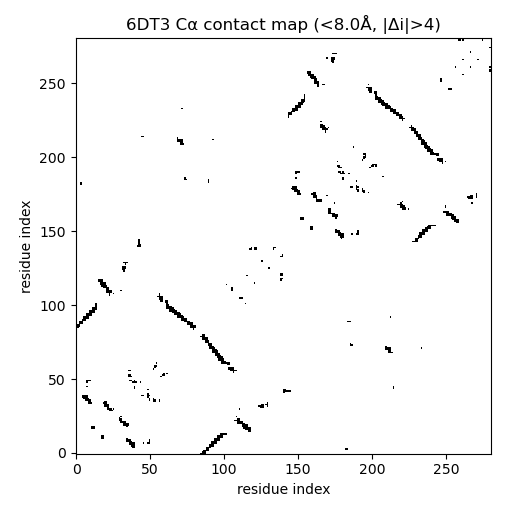6 ? 16.428 28.548 -6.268 1.00 11.80 33 TRP B N 1
ATOM 1617 C CA . TRP B 1 36 ? 17.852 28.714 -6.171 1.00 11.09 33 TRP B CA 1
ATOM 1618 C C . TRP B 1 36 ? 18.357 27.903 -4.988 1.00 10.82 33 TRP B C 1
ATOM 1619 O O . TRP B 1 36 ? 17.770 27.911 -3.926 1.00 12.36 33 TRP B O 1
ATOM 1630 N N . ALA B 1 37 ? 19.507 27.267 -5.209 1.00 10.77 34 ALA B N 1
ATOM 1631 C CA . ALA B 1 37 ? 19.972 26.219 -4.322 1.00 10.48 34 ALA B CA 1
ATOM 1632 C C . ALA B 1 37 ? 21.483 26.181 -4.141 1.00 10.20 34 ALA B C 1
ATOM 1633 O O . ALA B 1 37 ? 22.240 26.550 -5.022 1.00 9.85 34 ALA B O 1
ATOM 1635 N N . LEU B 1 38 ? 21.870 25.679 -2.975 1.00 10.77 35 LEU B N 1
ATOM 1636 C CA . LEU B 1 38 ? 23.191 25.094 -2.822 1.00 11.61 35 LEU B CA 1
ATOM 1637 C C . LEU B 1 38 ? 23.116 23.698 -3.474 1.00 11.83 35 LEU B C 1
ATOM 1638 O O . LEU B 1 38 ? 22.089 23.021 -3.435 1.00 14.10 35 LEU B O 1
ATOM 1643 N N . SER B 1 39 ? 24.206 23.294 -4.125 1.00 12.16 36 SER B N 1
ATOM 1644 C CA . SER B 1 39 ? 24.286 22.019 -4.818 1.00 12.97 36 SER B CA 1
ATOM 1645 C C . SER B 1 39 ? 24.531 20.918 -3.788 1.00 13.47 36 SER B C 1
ATOM 1646 O O . SER B 1 39 ? 24.667 21.175 -2.587 1.00 14.59 36 SER B O 1
ATOM 1649 N N . GLY B 1 40 ? 24.636 19.698 -4.286 1.00 14.78 37 GLY B N 1
ATOM 1650 C CA . GLY B 1 40 ? 24.976 18.596 -3.411 1.00 15.42 37 GLY B CA 1
ATOM 1651 C C . GLY B 1 40 ? 24.407 17.294 -3.888 1.00 12.61 37 GLY B C 1
ATOM 1652 O O . GLY B 1 40 ? 23.495 17.266 -4.695 1.00 14.57 37 GLY B O 1
ATOM 1653 N N . GLY B 1 41 ? 24.959 16.215 -3.349 1.00 11.43 38 GLY B N 1
ATOM 1654 C CA . GLY B 1 41 ? 24.532 14.904 -3.746 1.00 13.74 38 GLY B CA 1
ATOM 1655 C C . GLY B 1 41 ? 24.971 13.846 -2.756 1.00 12.23 38 GLY B C 1
ATOM 1656 O O . GLY B 1 41 ? 25.534 14.138 -1.723 1.00 11.61 38 GLY B O 1
ATOM 1657 N N . GLY B 1 42 ? 24.693 12.593 -3.100 1.00 14.82 39 GLY B N 1
ATOM 1658 C CA . GLY B 1 42 ? 24.900 11.486 -2.203 1.00 15.21 39 GLY B CA 1
ATOM 1659 C C . GLY B 1 42 ? 26.330 10.988 -2.146 1.00 17.32 39 GLY B C 1
ATOM 1660 O O . GLY B 1 42 ? 27.147 11.287 -2.999 1.00 22.36 39 GLY B O 1
ATOM 1661 N N . VAL B 1 43 ? 26.635 10.296 -1.052 1.00 18.60 40 VAL B N 1
ATOM 1662 C CA . VAL B 1 43 ? 27.910 9.682 -0.829 1.00 17.73 40 VAL B CA 1
ATOM 1663 C C . VAL B 1 43 ? 27.792 8.230 -1.284 1.00 21.72 40 VAL B C 1
ATOM 1664 O O . VAL B 1 43 ? 26.818 7.552 -0.921 1.00 29.30 40 VAL B O 1
ATOM 1668 N N . GLU B 1 44 ? 28.778 7.758 -2.057 1.00 17.64 41 GLU B N 1
ATOM 1669 C CA . GLU B 1 44 ? 28.786 6.373 -2.505 1.00 21.35 41 GLU B CA 1
ATOM 1670 C C . GLU B 1 44 ? 29.539 5.513 -1.507 1.00 17.71 41 GLU B C 1
ATOM 1671 O O . GLU B 1 44 ? 30.402 6.003 -0.781 1.00 16.76 41 GLU B O 1
ATOM 1677 N N . PRO B 1 45 ? 29.309 4.186 -1.487 1.00 17.55 42 PRO B N 1
ATOM 1678 C CA . PRO B 1 45 ? 30.095 3.329 -0.619 1.00 19.05 42 PRO B CA 1
ATOM 1679 C C . PRO B 1 45 ? 31.569 3.400 -1.025 1.00 18.29 42 PRO B C 1
ATOM 1680 O O . PRO B 1 45 ? 31.860 3.515 -2.207 1.00 25.42 42 PRO B O 1
ATOM 1684 N N . GLY B 1 46 ? 32.452 3.399 -0.029 1.00 20.92 43 GLY B N 1
ATOM 1685 C CA . GLY B 1 46 ? 33.897 3.400 -0.266 1.00 20.82 43 GLY B CA 1
ATOM 1686 C C . GLY B 1 46 ? 34.486 4.787 -0.503 1.00 17.61 43 GLY B C 1
ATOM 1687 O O . GLY B 1 46 ? 35.686 4.920 -0.646 1.00 19.11 43 GLY B O 1
ATOM 1688 N N . GLU B 1 47 ? 33.642 5.811 -0.538 1.00 16.10 44 GLU B N 1
ATOM 1689 C CA . GLU B 1 47 ? 34.123 7.161 -0.728 1.00 13.92 44 GLU B CA 1
ATOM 1690 C C . GLU B 1 47 ? 34.237 7.889 0.616 1.00 11.74 44 GLU B C 1
ATOM 1691 O O . GLU B 1 47 ? 33.326 7.834 1.434 1.00 15.56 44 GLU B O 1
ATOM 1697 N N . ARG B 1 48 ? 35.336 8.619 0.803 1.00 10.63 45 ARG B N 1
ATOM 1698 C CA . ARG B 1 48 ? 35.410 9.570 1.901 1.00 9.58 45 ARG B CA 1
ATOM 1699 C C . ARG B 1 48 ? 34.425 10.717 1.592 1.00 8.88 45 ARG B C 1
ATOM 1700 O O . ARG B 1 48 ? 34.201 11.063 0.417 1.00 8.76 45 ARG B O 1
ATOM 1708 N N . ILE B 1 49 ? 33.916 11.370 2.643 1.00 8.83 46 ILE B N 1
ATOM 1709 C CA . ILE B 1 49 ? 32.899 12.376 2.377 1.00 8.53 46 ILE B CA 1
ATOM 1710 C C . ILE B 1 49 ? 33.445 13.563 1.581 1.00 8.34 46 ILE B C 1
ATOM 1711 O O . ILE B 1 49 ? 32.711 14.106 0.760 1.00 8.40 46 ILE B O 1
ATOM 1716 N N . GLU B 1 50 ? 34.720 13.942 1.762 1.00 7.79 47 GLU B N 1
ATOM 1717 C CA . GLU B 1 50 ? 35.236 15.065 0.977 1.00 8.10 47 GLU B CA 1
ATOM 1718 C C . GLU B 1 50 ? 35.414 14.620 -0.484 1.00 7.65 47 GLU B C 1
ATOM 1719 O O . GLU B 1 50 ? 35.287 15.426 -1.402 1.00 9.27 47 GLU B O 1
ATOM 1725 N N . GLU B 1 51 ? 35.767 13.335 -0.711 1.00 8.83 48 GLU B N 1
ATOM 1726 C CA . GLU B 1 51 ? 35.853 12.825 -2.075 1.00 9.06 48 GLU B CA 1
ATOM 1727 C C . GLU B 1 51 ? 34.469 12.878 -2.739 1.00 9.19 48 GLU B C 1
ATOM 1728 O O . GLU B 1 51 ? 34.352 13.256 -3.882 1.00 9.18 48 GLU B O 1
ATOM 1734 N N . ALA B 1 52 ? 33.429 12.468 -2.005 1.00 8.63 49 ALA B N 1
ATOM 1735 C CA . ALA B 1 52 ? 32.068 12.535 -2.530 1.00 8.46 49 ALA B CA 1
ATOM 1736 C C . ALA B 1 52 ? 31.720 13.988 -2.887 1.00 8.28 49 ALA B C 1
ATOM 1737 O O . ALA B 1 52 ? 31.121 14.254 -3.915 1.00 9.56 49 ALA B O 1
ATOM 1739 N N . LEU B 1 53 ? 32.081 14.922 -2.001 1.00 8.68 50 LEU B N 1
ATOM 1740 C CA . LEU B 1 53 ? 31.771 16.340 -2.252 1.00 8.08 50 LEU B CA 1
ATOM 1741 C C . LEU B 1 53 ? 32.439 16.797 -3.548 1.00 8.82 50 LEU B C 1
ATOM 1742 O O . LEU B 1 53 ? 31.825 17.452 -4.394 1.00 9.94 50 LEU B O 1
ATOM 1747 N N . ARG B 1 54 ? 33.722 16.497 -3.689 1.00 8.76 51 ARG B N 1
ATOM 1748 C CA . ARG B 1 54 ? 34.470 16.904 -4.863 1.00 8.88 51 ARG B CA 1
ATOM 1749 C C . ARG B 1 54 ? 33.909 16.258 -6.129 1.00 9.11 51 ARG B C 1
ATOM 1750 O O . ARG B 1 54 ? 33.886 16.894 -7.194 1.00 10.57 51 ARG B O 1
ATOM 1758 N N . ARG B 1 55 ? 33.517 14.982 -6.044 1.00 9.14 52 ARG B N 1
ATOM 1759 C CA . ARG B 1 55 ? 32.909 14.300 -7.187 1.00 10.56 52 ARG B CA 1
ATOM 1760 C C . ARG B 1 55 ? 31.609 15.005 -7.592 1.00 11.79 52 ARG B C 1
ATOM 1761 O O . ARG B 1 55 ? 31.361 15.231 -8.784 1.00 12.92 52 ARG B O 1
ATOM 1769 N N . GLU B 1 56 ? 30.772 15.342 -6.607 1.00 10.73 53 GLU B N 1
ATOM 1770 C CA . GLU B 1 56 ? 29.496 15.964 -6.875 1.00 12.59 53 GLU B CA 1
ATOM 1771 C C . GLU B 1 56 ? 29.706 17.342 -7.505 1.00 11.28 53 GLU B C 1
ATOM 1772 O O . GLU B 1 56 ? 28.977 17.716 -8.446 1.00 12.08 53 GLU B O 1
ATOM 1778 N N . ILE B 1 57 ? 30.689 18.089 -7.010 1.00 10.25 54 ILE B N 1
ATOM 1779 C CA . ILE B 1 57 ? 30.995 19.371 -7.592 1.00 10.53 54 ILE B CA 1
ATOM 1780 C C . ILE B 1 57 ? 31.409 19.180 -9.054 1.00 10.64 54 ILE B C 1
ATOM 1781 O O . ILE B 1 57 ? 30.945 19.894 -9.953 1.00 11.93 54 ILE B O 1
ATOM 1786 N N . ARG B 1 58 ? 32.284 18.209 -9.317 1.00 10.55 55 ARG B N 1
ATOM 1787 C CA . ARG B 1 58 ? 32.733 18.000 -10.682 1.00 12.34 55 ARG B CA 1
ATOM 1788 C C . ARG B 1 58 ? 31.558 17.631 -11.607 1.00 13.01 55 ARG B C 1
ATOM 1789 O O . ARG B 1 58 ? 31.455 18.131 -12.722 1.00 12.74 55 ARG B O 1
ATOM 1797 N N . GLU B 1 59 ? 30.671 16.760 -11.141 1.00 11.73 56 GLU B N 1
ATOM 1798 C CA . GLU B 1 59 ? 29.534 16.317 -11.938 1.00 12.80 56 GLU B CA 1
ATOM 1799 C C . GLU B 1 59 ? 28.560 17.481 -12.184 1.00 12.52 56 GLU B C 1
ATOM 1800 O O . GLU B 1 59 ? 28.108 17.706 -13.297 1.00 13.62 56 GLU B O 1
ATOM 1806 N N . GLU B 1 60 ? 28.213 18.203 -11.115 1.00 11.91 57 GLU B N 1
ATOM 1807 C CA . GLU B 1 60 ? 27.142 19.196 -11.206 1.00 12.35 57 GLU B CA 1
ATOM 1808 C C . GLU B 1 60 ? 27.602 20.567 -11.707 1.00 11.98 57 GLU B C 1
ATOM 1809 O O . GLU B 1 60 ? 26.823 21.267 -12.339 1.00 12.45 57 GLU B O 1
ATOM 1815 N N . LEU B 1 61 ? 28.844 20.927 -11.391 1.00 11.04 58 LEU B N 1
ATOM 1816 C CA . LEU B 1 61 ? 29.383 22.268 -11.624 1.00 11.18 58 LEU B CA 1
ATOM 1817 C C . LEU B 1 61 ? 30.571 22.258 -12.578 1.00 12.38 58 LEU B C 1
ATOM 1818 O O . LEU B 1 61 ? 31.053 23.324 -12.931 1.00 12.54 58 LEU B O 1
ATOM 1823 N N . GLY B 1 62 ? 31.030 21.063 -12.959 1.00 11.81 59 GLY B N 1
ATOM 1824 C CA . GLY B 1 62 ? 32.102 20.948 -13.936 1.00 13.85 59 GLY B CA 1
ATOM 1825 C C . GLY B 1 62 ? 33.467 20.770 -13.312 1.00 14.29 59 GLY B C 1
ATOM 1826 O O . GLY B 1 62 ? 33.713 21.073 -12.168 1.00 14.04 59 GLY B O 1
ATOM 1827 N N . GLU B 1 63 ? 34.394 20.336 -14.155 1.00 16.62 60 GLU B N 1
ATOM 1828 C CA . GLU B 1 63 ? 35.741 19.992 -13.711 1.00 18.44 60 GLU B CA 1
ATOM 1829 C C . GLU B 1 63 ? 36.643 21.228 -13.553 1.00 17.04 60 GLU B C 1
ATOM 1830 O O . GLU B 1 63 ? 37.698 21.132 -12.917 1.00 20.62 60 GLU B O 1
ATOM 1836 N N . LYS B 1 64 ? 36.241 22.382 -14.089 1.00 16.11 61 LYS B N 1
ATOM 1837 C CA . LYS B 1 64 ? 37.141 23.528 -14.069 1.00 16.79 61 LYS B CA 1
ATOM 1838 C C . LYS B 1 64 ? 37.099 24.302 -12.753 1.00 15.15 61 LYS B C 1
ATOM 1839 O O . LYS B 1 64 ? 38.010 25.072 -12.464 1.00 16.98 61 LYS B O 1
ATOM 1845 N N . LEU B 1 65 ? 36.047 24.104 -11.964 1.00 13.93 62 LEU B N 1
ATOM 1846 C CA . LEU B 1 65 ? 35.966 24.794 -10.698 1.00 12.96 62 LEU B CA 1
ATOM 1847 C C . LEU B 1 65 ? 36.944 24.158 -9.703 1.00 13.67 62 LEU B C 1
ATOM 1848 O O . LEU B 1 65 ? 36.870 22.955 -9.442 1.00 16.57 62 LEU B O 1
ATOM 1853 N N . ILE B 1 66 ? 37.853 24.980 -9.166 1.00 13.11 63 ILE B N 1
ATOM 1854 C CA . ILE B 1 66 ? 38.870 24.503 -8.239 1.00 14.92 63 ILE B CA 1
ATOM 1855 C C . ILE B 1 66 ? 38.514 24.927 -6.809 1.00 14.09 63 ILE B C 1
ATOM 1856 O O . ILE B 1 66 ? 38.377 26.111 -6.525 1.00 14.15 63 ILE B O 1
ATOM 1861 N N . LEU B 1 67 ? 38.338 23.939 -5.932 1.00 14.45 64 LEU B N 1
ATOM 1862 C CA . LEU B 1 67 ? 38.046 24.167 -4.517 1.00 1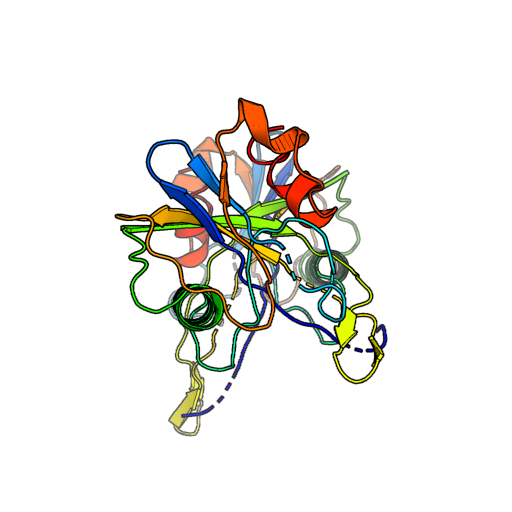4.99 64 LEU B CA 1
ATOM 1863 C C . LEU B 1 67 ? 39.366 24.219 -3.748 1.00 14.71 64 LEU B C 1
ATOM 1864 O O . LEU B 1 67 ? 40.060 23.231 -3.690 1.00 17.08 64 LEU B O 1
ATOM 1869 N N . THR B 1 68 ? 39.694 25.376 -3.169 1.00 14.54 65 THR B N 1
ATOM 1870 C CA . THR B 1 68 ? 40.972 25.629 -2.479 1.00 15.91 65 THR B CA 1
ATOM 1871 C C . THR B 1 68 ? 40.871 25.508 -0.955 1.00 16.16 65 THR B C 1
ATOM 1872 O O . THR B 1 68 ? 41.905 25.394 -0.286 1.00 16.86 65 THR B O 1
ATOM 1876 N N . HIS B 1 69 ? 39.651 25.550 -0.426 1.00 14.09 66 HIS B N 1
ATOM 1877 C CA . HIS B 1 69 ? 39.392 25.299 0.975 1.00 13.67 66 HIS B CA 1
ATOM 1878 C C . HIS B 1 69 ? 38.093 24.515 1.074 1.00 11.70 66 HIS B C 1
ATOM 1879 O O . HIS B 1 69 ? 37.108 24.906 0.438 1.00 11.70 66 HIS B O 1
ATOM 1886 N N . ILE B 1 70 ? 38.096 23.426 1.851 1.00 11.35 67 ILE B N 1
ATOM 1887 C CA . ILE B 1 70 ? 36.910 22.617 2.161 1.00 11.35 67 ILE B CA 1
ATOM 1888 C C . ILE B 1 70 ? 36.997 22.215 3.626 1.00 11.02 67 ILE B C 1
ATOM 1889 O O . ILE B 1 70 ? 38.003 21.640 4.032 1.00 12.62 67 ILE B O 1
ATOM 1894 N N . ALA B 1 71 ? 35.961 22.507 4.404 1.00 10.52 68 ALA B N 1
ATOM 1895 C CA . ALA B 1 71 ? 35.965 22.034 5.781 1.00 11.19 68 ALA B CA 1
ATOM 1896 C C . ALA B 1 71 ? 34.560 21.729 6.233 1.00 10.32 68 ALA B C 1
ATOM 1897 O O . ALA B 1 71 ? 33.620 22.435 5.887 1.00 10.43 68 ALA B O 1
ATOM 1899 N N . PRO B 1 72 ? 34.372 20.662 7.021 1.00 9.49 69 PRO B N 1
ATOM 1900 C CA . PRO B 1 72 ? 33.066 20.414 7.611 1.00 9.20 69 PRO B CA 1
ATOM 1901 C C . PRO B 1 72 ? 32.594 21.651 8.368 1.00 9.74 69 PRO B C 1
ATOM 1902 O O . PRO B 1 72 ? 33.395 22.334 9.001 1.00 11.22 69 PRO B O 1
ATOM 1906 N N . TRP B 1 73 ? 31.305 21.914 8.274 1.00 8.85 70 TRP B N 1
ATOM 1907 C CA . TRP B 1 73 ? 30.747 23.024 8.986 1.00 10.19 70 TRP B CA 1
ATOM 1908 C C . TRP B 1 73 ? 29.603 22.573 9.904 1.00 11.26 70 TRP B C 1
ATOM 1909 O O . TRP B 1 73 ? 29.746 22.590 11.123 1.00 13.57 70 TRP B O 1
ATOM 1920 N N . CYS B 1 74 ? 28.489 22.133 9.327 1.00 9.52 71 CYS B N 1
ATOM 1921 C CA . CYS B 1 74 ? 27.329 21.811 10.173 1.00 9.91 71 CYS B CA 1
ATOM 1922 C C . CYS B 1 74 ? 26.552 20.657 9.536 1.00 8.67 71 CYS B C 1
ATOM 1923 O O . CYS B 1 74 ? 26.700 20.408 8.352 1.00 8.96 71 CYS B O 1
ATOM 1926 N N . PHE B 1 75 ? 25.679 20.026 10.317 1.00 8.54 72 PHE B N 1
ATOM 1927 C CA . PHE B 1 75 ? 24.823 18.992 9.794 1.00 8.24 72 PHE B CA 1
ATOM 1928 C C . PHE B 1 75 ? 23.422 19.119 10.381 1.00 7.91 72 PHE B C 1
ATOM 1929 O O . PHE B 1 75 ? 23.217 19.674 11.460 1.00 8.81 72 PHE B O 1
ATOM 1937 N N . ARG B 1 76 ? 22.473 18.493 9.695 1.00 8.36 73 ARG B N 1
ATOM 1938 C CA . ARG B 1 76 ? 21.132 18.353 10.199 1.00 8.78 73 ARG B CA 1
ATOM 1939 C C . ARG B 1 76 ? 20.417 17.293 9.365 1.00 9.30 73 ARG B C 1
ATOM 1940 O O . ARG B 1 76 ? 20.917 16.874 8.328 1.00 10.85 73 ARG B O 1
ATOM 1948 N N . ASP B 1 77 ? 19.242 16.863 9.817 1.00 9.60 74 ASP B N 1
ATOM 1949 C CA . ASP B 1 77 ? 18.428 15.975 9.021 1.00 9.06 74 ASP B CA 1
ATOM 1950 C C . ASP B 1 77 ? 17.277 16.759 8.394 1.00 9.93 74 ASP B C 1
ATOM 1951 O O . ASP B 1 77 ? 17.016 17.924 8.743 1.00 11.08 74 ASP B O 1
ATOM 1956 N N . ASP B 1 78 ? 16.623 16.130 7.418 1.00 9.96 75 ASP B N 1
ATOM 1957 C CA . ASP B 1 78 ? 15.499 16.742 6.744 1.00 10.13 75 ASP B CA 1
ATOM 1958 C C . ASP B 1 78 ? 14.710 15.609 6.089 1.00 11.08 75 ASP B C 1
ATOM 1959 O O . ASP B 1 78 ? 15.230 14.541 5.811 1.00 14.44 75 ASP B O 1
ATOM 1964 N N . THR B 1 79 ? 13.441 15.846 5.850 1.00 10.25 76 THR B N 1
ATOM 1965 C CA . THR B 1 79 ? 12.586 14.926 5.155 1.00 10.59 76 THR B CA 1
ATOM 1966 C C . THR B 1 79 ? 11.919 15.715 4.033 1.00 10.52 76 THR B C 1
ATOM 1967 O O . THR B 1 79 ? 11.318 16.754 4.296 1.00 12.55 76 THR B O 1
ATOM 1971 N N . ARG B 1 80 ? 12.045 15.251 2.793 1.00 10.54 77 ARG B N 1
ATOM 1972 C CA . ARG B 1 80 ? 11.466 15.983 1.682 1.00 11.98 77 ARG B CA 1
ATOM 1973 C C . ARG B 1 80 ? 10.962 15.010 0.622 1.00 11.03 77 ARG B C 1
ATOM 1974 O O . ARG B 1 80 ? 11.516 13.929 0.450 1.00 11.94 77 ARG B O 1
ATOM 1982 N N . VAL B 1 81 ? 9.965 15.461 -0.125 1.00 10.45 78 VAL B N 1
ATOM 1983 C CA . VAL B 1 81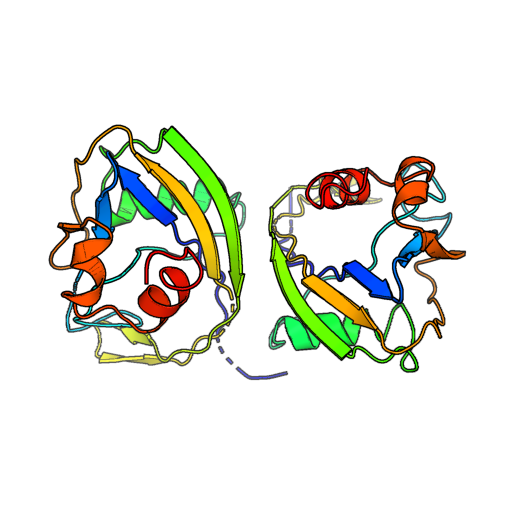 ? 9.500 14.744 -1.272 1.00 11.64 78 VAL B CA 1
ATOM 1984 C C . VAL B 1 81 ? 10.380 15.181 -2.448 1.00 12.49 78 VAL B C 1
ATOM 1985 O O . VAL B 1 81 ? 10.499 16.367 -2.772 1.00 15.70 78 VAL B O 1
ATOM 1989 N N A LYS B 1 82 ? 11.031 14.198 -3.063 1.00 13.61 79 LYS B N 1
ATOM 1990 C CA A LYS B 1 82 ? 11.891 14.412 -4.209 1.00 14.48 79 LYS B CA 1
ATOM 1991 C C A LYS B 1 82 ? 11.102 14.093 -5.480 1.00 15.16 79 LYS B C 1
ATOM 1992 O O A LYS B 1 82 ? 10.344 13.108 -5.543 1.00 15.62 79 LYS B O 1
ATOM 1998 N N . THR B 1 83 ? 11.276 14.951 -6.489 1.00 14.38 80 THR B N 1
ATOM 1999 C CA . THR B 1 83 ? 10.655 14.798 -7.818 1.00 16.14 80 THR B CA 1
ATOM 2000 C C . THR B 1 83 ? 11.688 14.266 -8.811 1.00 17.07 80 THR B C 1
ATOM 2001 O O . THR B 1 83 ? 12.838 14.689 -8.802 1.00 17.68 80 THR B O 1
ATOM 2005 N N . TYR B 1 84 ? 11.253 13.322 -9.639 1.00 18.93 81 TYR B N 1
ATOM 2006 C CA . TYR B 1 84 ? 12.122 12.695 -10.640 1.00 20.51 81 TYR B CA 1
ATOM 2007 C C . TYR B 1 84 ? 11.660 13.117 -12.026 1.00 20.67 81 TYR B C 1
ATOM 2008 O O . TYR B 1 84 ? 10.484 13.427 -12.231 1.00 22.34 81 TYR B O 1
ATOM 2017 N N . PRO B 1 85 ? 12.572 13.143 -13.021 1.00 23.82 82 PRO B N 1
ATOM 2018 C CA . PRO B 1 85 ? 12.218 13.593 -14.365 1.00 26.86 82 PRO B CA 1
ATOM 2019 C C . PRO B 1 85 ? 11.051 12.808 -14.993 1.00 27.86 82 PRO B C 1
ATOM 2020 O O . PRO B 1 85 ? 10.302 13.372 -15.793 1.00 31.84 82 PRO B O 1
ATOM 2024 N N . ASP B 1 86 ? 10.886 11.536 -14.600 1.00 25.56 83 ASP B N 1
ATOM 2025 C CA . ASP B 1 86 ? 9.824 10.694 -15.170 1.00 28.15 83 ASP B CA 1
ATOM 2026 C C . ASP B 1 86 ? 8.467 11.089 -14.573 1.00 27.63 83 ASP B C 1
ATOM 2027 O O . ASP B 1 86 ? 7.447 10.591 -15.016 1.00 33.50 83 ASP B O 1
ATOM 2032 N N . GLY B 1 87 ? 8.480 11.957 -13.548 1.00 29.21 84 GLY B N 1
ATOM 2033 C CA . GLY B 1 87 ? 7.236 12.479 -12.943 1.00 29.01 84 GLY B CA 1
ATOM 2034 C C . GLY B 1 87 ? 6.888 11.864 -11.591 1.00 31.31 84 GLY B C 1
ATOM 2035 O O . GLY B 1 87 ? 6.007 12.382 -10.889 1.00 33.22 84 GLY B O 1
ATOM 2036 N N . HIS B 1 88 ? 7.558 10.766 -11.211 1.00 25.83 85 HIS B N 1
ATOM 2037 C CA . HIS B 1 88 ? 7.244 10.132 -9.924 1.00 23.09 85 HIS B CA 1
ATOM 2038 C C . HIS B 1 88 ? 7.936 10.904 -8.791 1.00 19.30 85 HIS B C 1
ATOM 2039 O O . HIS B 1 88 ? 8.839 11.758 -9.025 1.00 21.56 85 HIS B O 1
ATOM 2046 N N . GLN B 1 89 ? 7.520 10.589 -7.564 1.00 21.76 86 GLN B N 1
ATOM 2047 C CA . GLN B 1 89 ? 8.031 11.235 -6.364 1.00 17.41 86 GLN B CA 1
ATOM 2048 C C . GLN B 1 89 ? 8.222 10.196 -5.254 1.00 17.60 86 GLN B C 1
ATOM 2049 O O . GLN B 1 89 ? 7.582 9.143 -5.233 1.00 21.80 86 GLN B O 1
ATOM 2055 N N . GLU B 1 90 ? 9.118 10.524 -4.326 1.00 16.53 87 GLU B N 1
ATOM 2056 C CA . GLU B 1 90 ? 9.414 9.663 -3.185 1.00 16.97 87 GLU B CA 1
ATOM 2057 C C . GLU B 1 90 ? 9.759 10.557 -1.999 1.00 12.94 87 GLU B C 1
ATOM 2058 O O . GLU B 1 90 ? 10.375 11.602 -2.204 1.00 15.36 87 GLU B O 1
ATOM 2064 N N . THR B 1 91 ? 9.422 10.110 -0.783 1.00 12.40 88 THR B N 1
ATOM 2065 C CA . THR B 1 91 ? 9.770 10.869 0.420 1.00 11.22 88 THR B CA 1
ATOM 2066 C C . THR B 1 91 ? 11.103 10.314 0.920 1.00 11.49 88 THR B C 1
ATOM 2067 O O . THR B 1 91 ? 11.233 9.117 1.187 1.00 14.61 88 THR B O 1
ATOM 2071 N N A ILE B 1 92 ? 12.094 11.184 1.055 0.70 10.27 89 ILE B N 1
ATOM 2072 N N B ILE B 1 92 ? 12.094 11.202 1.010 0.30 10.00 89 ILE B N 1
ATOM 2073 C CA A ILE B 1 92 ? 13.415 10.722 1.434 0.70 10.91 89 ILE B CA 1
ATOM 2074 C CA B ILE B 1 92 ? 13.461 10.851 1.371 0.30 10.26 89 ILE B CA 1
ATOM 2075 C C A ILE B 1 92 ? 13.845 11.405 2.731 0.70 10.07 89 ILE B C 1
ATOM 2076 C C B ILE B 1 92 ? 13.787 11.416 2.760 0.30 9.70 89 ILE B C 1
ATOM 2077 O O A ILE B 1 92 ? 13.733 12.616 2.876 0.70 10.81 89 ILE B O 1
ATOM 2078 O O B ILE B 1 92 ? 13.455 12.559 3.045 0.30 10.48 89 ILE B O 1
ATOM 2087 N N . TYR B 1 93 ? 14.414 10.602 3.615 1.00 9.74 90 TYR B N 1
ATOM 2088 C CA . TYR B 1 93 ? 14.983 11.081 4.866 1.00 9.44 90 TYR B CA 1
ATOM 2089 C C . TYR B 1 93 ? 16.470 11.336 4.617 1.00 9.48 90 TYR B C 1
ATOM 2090 O O . TYR B 1 93 ? 17.217 10.425 4.268 1.00 11.94 90 TYR B O 1
ATOM 2107 N N . ILE B 1 95 ? 20.332 13.158 5.582 1.00 8.91 92 ILE B N 1
ATOM 2108 C CA . ILE B 1 95 ? 21.272 13.806 6.467 1.00 9.04 92 ILE B CA 1
ATOM 2109 C C . ILE B 1 95 ? 22.079 14.752 5.594 1.00 8.86 92 ILE B C 1
ATOM 2110 O O . ILE B 1 95 ? 22.711 14.307 4.645 1.00 10.35 92 ILE B O 1
ATOM 2115 N N . TYR B 1 96 ? 22.064 16.044 5.916 1.00 8.18 93 TYR B N 1
ATOM 2116 C CA . TYR B 1 96 ? 22.864 17.033 5.220 1.00 8.47 93 TYR B CA 1
ATOM 2117 C C . TYR B 1 96 ? 24.190 17.263 5.937 1.00 7.62 93 TYR B C 1
ATOM 2118 O O . TYR B 1 96 ? 24.197 17.635 7.116 1.00 9.12 93 TYR B O 1
ATOM 2127 N N . LEU B 1 97 ? 25.296 17.030 5.222 1.00 7.56 94 LEU B N 1
ATOM 2128 C CA . LEU B 1 97 ? 26.640 17.325 5.682 1.00 7.54 94 LEU B CA 1
ATOM 2129 C C . LEU B 1 97 ? 27.083 18.552 4.905 1.00 8.00 94 LEU B C 1
ATOM 2130 O O . LEU B 1 97 ? 27.346 18.460 3.713 1.00 8.49 94 LEU B O 1
ATOM 2135 N N . ILE B 1 98 ? 27.127 19.695 5.601 1.00 7.52 95 ILE B N 1
ATOM 2136 C CA . ILE B 1 98 ? 27.359 20.957 4.912 1.00 8.68 95 ILE B CA 1
ATOM 2137 C C . ILE B 1 98 ? 28.789 21.418 5.201 1.00 8.18 95 ILE B C 1
ATOM 2138 O O . ILE B 1 98 ? 29.217 21.478 6.362 1.00 8.27 95 ILE B O 1
ATOM 2143 N N . PHE B 1 99 ? 29.480 21.760 4.116 1.00 8.00 96 PHE B N 1
ATOM 2144 C CA . PHE B 1 99 ? 30.864 22.161 4.146 1.00 7.89 96 PHE B CA 1
ATOM 2145 C C . PHE B 1 99 ? 31.035 23.623 3.753 1.00 8.98 96 PHE B C 1
ATOM 2146 O O . PHE B 1 99 ? 30.348 24.094 2.867 1.00 10.37 96 PHE B O 1
ATOM 2154 N N . ASN B 1 100 ? 31.944 24.300 4.440 1.00 8.62 97 ASN B N 1
ATOM 2155 C CA . ASN B 1 100 ? 32.364 25.632 4.033 1.00 10.17 97 ASN B CA 1
ATOM 2156 C C . ASN B 1 100 ? 33.475 25.478 3.008 1.00 10.98 97 ASN B C 1
ATOM 2157 O O . ASN B 1 100 ? 34.481 24.834 3.284 1.00 13.13 97 ASN B O 1
ATOM 2162 N N . CYS B 1 101 ? 33.340 26.176 1.891 1.00 10.56 98 CYS B N 1
ATOM 2163 C CA . CYS B 1 101 ? 34.266 26.008 0.802 1.00 10.45 98 CYS B CA 1
ATOM 2164 C C . CYS B 1 101 ? 34.640 27.346 0.156 1.00 11.02 98 CYS B C 1
ATOM 2165 O O . CYS B 1 101 ? 33.852 28.306 0.163 1.00 11.74 98 CYS B O 1
ATOM 2168 N N . VAL B 1 102 ? 35.832 27.385 -0.427 1.00 10.89 99 VAL B N 1
ATOM 2169 C CA . VAL B 1 102 ? 36.294 28.511 -1.191 1.00 11.61 99 VAL B CA 1
ATOM 2170 C C . VAL B 1 102 ? 36.764 27.998 -2.548 1.00 11.68 99 VAL B C 1
ATOM 2171 O O . VAL B 1 102 ? 37.447 26.985 -2.604 1.00 12.52 99 VAL B O 1
ATOM 2175 N N . SER B 1 103 ? 36.415 28.718 -3.616 1.00 11.45 100 SER B N 1
ATOM 2176 C CA . SER B 1 103 ? 36.930 28.327 -4.937 1.00 12.76 100 SER B CA 1
ATOM 2177 C C . SER B 1 103 ? 37.996 29.319 -5.387 1.00 14.49 100 SER B C 1
ATOM 2178 O O . SER B 1 103 ? 37.969 30.479 -5.015 1.00 14.54 100 SER B O 1
ATOM 2181 N N . ALA B 1 104 ? 38.916 28.852 -6.225 1.00 15.05 101 ALA B N 1
ATOM 2182 C CA . ALA B 1 104 ? 39.975 29.711 -6.762 1.00 16.13 101 ALA B CA 1
ATOM 2183 C C . ALA B 1 104 ? 39.450 30.606 -7.884 1.00 17.12 101 ALA B C 1
ATOM 2184 O O . ALA B 1 104 ? 40.040 31.645 -8.178 1.00 20.37 101 ALA B O 1
ATOM 2186 N N . ASN B 1 105 ? 38.328 30.194 -8.472 1.00 14.23 102 ASN B N 1
ATOM 2187 C CA . ASN B 1 105 ? 37.846 30.731 -9.726 1.00 16.47 102 ASN B CA 1
ATOM 2188 C C . ASN B 1 105 ? 36.317 30.637 -9.747 1.00 15.08 102 ASN B C 1
ATOM 2189 O O . ASN B 1 105 ? 35.691 30.171 -8.784 1.00 15.78 102 ASN B O 1
ATOM 2194 N N . ARG B 1 106 ? 35.715 31.090 -10.847 1.00 15.87 103 ARG B N 1
ATOM 2195 C CA . ARG B 1 106 ? 34.270 31.080 -10.944 1.00 14.61 103 ARG B CA 1
ATOM 2196 C C . ARG B 1 106 ? 33.751 30.274 -12.136 1.00 17.19 103 ARG B C 1
ATOM 2197 O O . ARG B 1 106 ? 32.569 30.354 -12.442 1.00 20.25 103 ARG B O 1
ATOM 2205 N N . ASP B 1 107 ? 34.613 29.481 -12.767 1.00 15.43 104 ASP B N 1
ATOM 2206 C CA . ASP B 1 107 ? 34.229 28.747 -13.963 1.00 17.34 104 ASP B CA 1
ATOM 2207 C C . ASP B 1 107 ? 33.307 27.588 -13.591 1.00 14.69 104 ASP B C 1
ATOM 2208 O O . ASP B 1 107 ? 33.749 26.637 -12.953 1.00 15.68 104 ASP B O 1
ATOM 2213 N N . VAL B 1 108 ? 32.063 27.675 -14.069 1.00 13.71 105 VAL B N 1
ATOM 2214 C CA . VAL B 1 108 ? 31.003 26.701 -13.795 1.00 12.10 105 VAL B CA 1
ATOM 2215 C C . VAL B 1 108 ? 30.341 26.239 -15.099 1.00 13.28 105 VAL B C 1
ATOM 2216 O O . VAL B 1 108 ? 30.031 27.047 -15.976 1.00 14.64 105 VAL B O 1
ATOM 2220 N N . THR B 1 109 ? 30.119 24.925 -15.194 1.00 12.20 106 THR B N 1
ATOM 2221 C CA . THR B 1 109 ? 29.299 24.332 -16.218 1.00 12.89 106 THR B CA 1
ATOM 2222 C C . THR B 1 109 ? 28.282 23.474 -15.482 1.00 12.54 106 THR B C 1
ATOM 2223 O O . THR B 1 109 ? 28.668 22.491 -14.854 1.00 13.29 106 THR B O 1
ATOM 2227 N N . ILE B 1 110 ? 27.008 23.870 -15.514 1.00 11.81 107 ILE B N 1
ATOM 2228 C CA . ILE B 1 110 ? 25.997 23.125 -14.765 1.00 12.25 107 ILE B CA 1
ATOM 2229 C C . ILE B 1 110 ? 25.423 21.965 -15.572 1.00 13.07 107 ILE B C 1
ATOM 2230 O O . ILE B 1 110 ? 25.159 22.080 -16.754 1.00 15.54 107 ILE B O 1
ATOM 2235 N N . ASN B 1 111 ? 25.171 20.864 -14.864 1.00 12.87 108 ASN B N 1
ATOM 2236 C CA . ASN B 1 111 ? 24.534 19.696 -15.448 1.00 13.73 108 ASN B CA 1
ATOM 2237 C C . ASN B 1 111 ? 23.010 19.892 -15.531 1.00 14.84 108 ASN B C 1
ATOM 2238 O O . ASN B 1 111 ? 22.480 20.963 -15.239 1.00 14.09 108 ASN B O 1
ATOM 2243 N N A GLU B 1 112 ? 22.301 18.824 -15.923 0.50 15.55 109 GLU B N 1
ATOM 2244 N N B GLU B 1 112 ? 22.320 18.814 -15.909 0.50 15.61 109 GLU B N 1
ATOM 2245 C CA A GLU B 1 112 ? 20.844 18.898 -16.193 0.50 15.87 109 GLU B CA 1
ATOM 2246 C CA B GLU B 1 112 ? 20.880 18.819 -16.179 0.50 16.26 109 GLU B CA 1
ATOM 2247 C C A GLU B 1 112 ? 20.004 19.042 -14.912 0.50 14.94 109 GLU B C 1
ATOM 2248 C C B GLU B 1 112 ? 20.034 19.092 -14.925 0.50 14.99 109 GLU B C 1
ATOM 2249 O O A GLU B 1 112 ? 18.762 19.156 -14.993 0.50 16.42 109 GLU B O 1
ATOM 2250 O O B GLU B 1 112 ? 18.822 19.361 -15.037 0.50 17.21 109 GLU B O 1
ATOM 2261 N N . GLU B 1 113 ? 20.643 19.016 -13.738 1.00 15.17 110 GLU B N 1
ATOM 2262 C CA . GLU B 1 113 ? 19.886 19.269 -12.496 1.00 15.39 110 GLU B CA 1
ATOM 2263 C C . GLU B 1 113 ? 19.518 20.758 -12.419 1.00 13.08 110 GLU B C 1
ATOM 2264 O O . GLU B 1 113 ? 18.611 21.096 -11.690 1.00 14.62 110 GLU B O 1
ATOM 2270 N N . PHE B 1 114 ? 20.234 21.619 -13.166 1.00 13.55 111 PHE B N 1
ATOM 2271 C CA . PHE B 1 114 ? 20.100 23.081 -13.008 1.00 13.16 111 PHE B CA 1
ATOM 2272 C C . PHE B 1 114 ? 19.860 23.756 -14.356 1.00 13.53 111 PHE B C 1
ATOM 2273 O O . PHE B 1 114 ? 20.220 23.207 -15.383 1.00 14.20 111 PHE B O 1
ATOM 2281 N N . ASP B 1 115 ? 19.293 24.979 -14.330 1.00 11.95 112 ASP B N 1
ATOM 2282 C CA . ASP B 1 115 ? 19.111 25.721 -15.555 1.00 12.55 112 ASP B CA 1
ATOM 2283 C C . ASP B 1 115 ? 19.731 27.130 -15.489 1.00 11.67 112 ASP B C 1
ATOM 2284 O O . ASP B 1 115 ? 19.658 27.845 -16.479 1.00 12.77 112 ASP B O 1
ATOM 2289 N N . ASP B 1 116 ? 20.366 27.498 -14.367 1.00 11.16 113 ASP B N 1
ATOM 2290 C CA . ASP B 1 116 ? 21.077 28.768 -14.252 1.00 11.16 113 ASP B CA 1
ATOM 2291 C C . ASP B 1 116 ? 21.969 28.695 -13.014 1.00 11.13 113 ASP B C 1
ATOM 2292 O O . ASP B 1 116 ? 21.857 27.765 -12.200 1.00 10.69 113 ASP B O 1
ATOM 2297 N N . TYR B 1 117 ? 22.850 29.685 -12.883 1.00 10.76 114 TYR B N 1
ATOM 2298 C CA . TYR B 1 117 ? 23.724 29.797 -11.735 1.00 10.36 114 TYR B CA 1
ATOM 2299 C C . TYR B 1 117 ? 24.179 31.248 -11.637 1.00 10.95 114 TYR B C 1
ATOM 2300 O O . TYR B 1 117 ? 24.235 31.947 -12.652 1.00 12.27 114 TYR B O 1
ATOM 2309 N N . ALA B 1 118 ? 24.511 31.658 -10.419 1.00 9.97 115 ALA B N 1
ATOM 2310 C CA . ALA B 1 118 ? 24.922 33.015 -10.182 1.00 10.80 115 ALA B CA 1
ATOM 2311 C C . ALA B 1 118 ? 25.836 33.073 -8.965 1.00 10.98 115 ALA B C 1
ATOM 2312 O O . ALA B 1 118 ? 25.729 32.252 -8.072 1.00 10.23 115 ALA B O 1
ATOM 2314 N N . TRP B 1 119 ? 26.749 34.045 -8.982 1.00 10.76 116 TRP B N 1
ATOM 2315 C CA . TRP B 1 119 ? 27.635 34.334 -7.873 1.00 11.12 116 TRP B CA 1
ATOM 2316 C C . TRP B 1 119 ? 27.030 35.538 -7.167 1.00 11.66 116 TRP B C 1
ATOM 2317 O O . TRP B 1 119 ? 27.015 36.616 -7.738 1.00 13.62 116 TRP B O 1
ATOM 2328 N N . VAL B 1 120 ? 26.563 35.331 -5.936 1.00 10.78 117 VAL B N 1
ATOM 2329 C CA . VAL B 1 120 ? 25.681 36.294 -5.280 1.00 11.54 117 VAL B CA 1
ATOM 2330 C C . VAL B 1 120 ? 26.299 36.774 -3.968 1.00 12.88 117 VAL B C 1
ATOM 2331 O O . VAL B 1 120 ? 26.675 35.979 -3.125 1.00 12.81 117 VAL B O 1
ATOM 2335 N N . LYS B 1 121 ? 26.329 38.092 -3.776 1.00 14.22 118 LYS B N 1
ATOM 2336 C CA . LYS B 1 121 ? 26.855 38.623 -2.510 1.00 15.96 118 LYS B CA 1
ATOM 2337 C C . LYS B 1 121 ? 25.739 38.560 -1.456 1.00 15.21 118 LYS B C 1
ATOM 2338 O O . LYS B 1 121 ? 24.559 38.458 -1.765 1.00 15.40 118 LYS B O 1
ATOM 2344 N N . ALA B 1 122 ? 26.158 38.565 -0.189 1.00 16.97 119 ALA B N 1
ATOM 2345 C CA . ALA B 1 122 ? 25.240 38.330 0.930 1.00 18.40 119 ALA B CA 1
ATOM 2346 C C . ALA B 1 122 ? 24.036 39.277 0.883 1.00 20.02 119 ALA B C 1
ATOM 2347 O O . ALA B 1 122 ? 22.895 38.844 1.140 1.00 23.34 119 ALA B O 1
ATOM 2349 N N . GLU B 1 123 ? 24.301 40.555 0.582 1.00 21.88 120 GLU B N 1
ATOM 2350 C CA . GLU B 1 123 ? 23.278 41.609 0.565 1.00 22.86 120 GLU B CA 1
ATOM 2351 C C . GLU B 1 123 ? 22.164 41.314 -0.447 1.00 22.28 120 GLU B C 1
ATOM 2352 O O . GLU B 1 123 ? 21.046 41.901 -0.338 1.00 25.45 120 GLU B O 1
ATOM 2358 N N . ASP B 1 124 ? 22.476 40.458 -1.435 1.00 19.72 121 ASP B N 1
ATOM 2359 C CA . ASP B 1 124 ? 21.574 40.190 -2.540 1.00 18.67 121 ASP B CA 1
ATOM 2360 C C . ASP B 1 124 ? 20.875 38.832 -2.415 1.00 17.46 121 ASP B C 1
ATOM 2361 O O . ASP B 1 124 ? 20.030 38.549 -3.244 1.00 19.35 121 ASP B O 1
ATOM 2366 N N . LEU B 1 125 ? 21.248 38.009 -1.420 1.00 18.85 122 LEU B N 1
ATOM 2367 C CA . LEU B 1 125 ? 20.730 36.616 -1.338 1.00 20.40 122 LEU B CA 1
ATOM 2368 C C . LEU B 1 125 ? 19.202 36.553 -1.238 1.00 22.46 122 LEU B C 1
ATOM 2369 O O . LEU B 1 125 ? 18.579 35.728 -1.905 1.00 22.92 122 LEU B O 1
ATOM 2374 N N . LYS B 1 126 ? 18.608 37.415 -0.412 1.00 25.69 123 LYS B N 1
ATOM 2375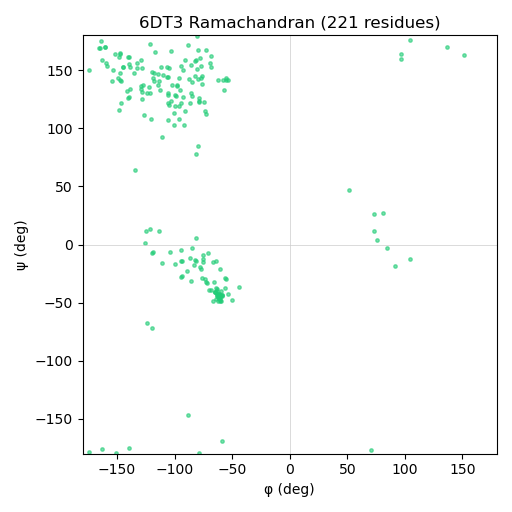 C CA . LYS B 1 126 ? 17.156 37.358 -0.171 1.00 26.52 123 LYS B CA 1
ATOM 2376 C C . LYS B 1 126 ? 16.359 37.815 -1.402 1.00 27.19 123 LYS B C 1
ATOM 2377 O O . LYS B 1 126 ? 15.125 37.689 -1.412 1.00 29.67 123 LYS B O 1
ATOM 2383 N N . ASN B 1 127 ? 17.056 38.329 -2.423 1.00 27.60 124 ASN B N 1
ATOM 2384 C CA . ASN B 1 127 ? 16.421 38.764 -3.663 1.00 24.05 124 ASN B CA 1
ATOM 2385 C C . ASN B 1 127 ? 16.078 37.565 -4.550 1.00 23.46 124 ASN B C 1
ATOM 2386 O O . ASN B 1 127 ? 15.298 37.673 -5.484 1.00 26.37 124 ASN B O 1
ATOM 2391 N N . TYR B 1 128 ? 16.735 36.440 -4.288 1.00 18.62 125 TYR B N 1
ATOM 2392 C CA . TYR B 1 128 ? 16.535 35.209 -5.024 1.00 16.55 125 TYR B CA 1
ATOM 2393 C C . TYR B 1 128 ? 15.485 34.342 -4.332 1.00 15.47 125 TYR B C 1
ATOM 2394 O O . TYR B 1 128 ? 15.371 34.394 -3.100 1.00 16.94 125 TYR B O 1
ATOM 2403 N N . ASP B 1 129 ? 14.758 33.541 -5.120 1.00 14.54 126 ASP B N 1
ATOM 2404 C CA . ASP B 1 129 ? 13.814 32.571 -4.559 1.00 14.67 126 ASP B CA 1
ATOM 2405 C C . ASP B 1 129 ? 14.610 31.353 -4.085 1.00 13.25 126 ASP B C 1
ATOM 2406 O O . ASP B 1 129 ? 14.782 30.381 -4.827 1.00 13.15 126 ASP B O 1
ATOM 2411 N N . LEU B 1 130 ? 15.121 31.456 -2.863 1.00 12.86 127 LEU B N 1
ATOM 2412 C CA . LEU B 1 130 ? 15.951 30.407 -2.270 1.00 11.88 127 LEU B CA 1
ATOM 2413 C C . LEU B 1 130 ? 15.068 29.247 -1.818 1.00 11.88 127 LEU B C 1
ATOM 2414 O O . LEU B 1 130 ? 14.014 29.491 -1.200 1.00 12.84 127 LEU B O 1
ATOM 2419 N N . ASN B 1 131 ? 15.502 28.004 -2.067 1.00 10.60 128 ASN B N 1
ATOM 2420 C CA . ASN B 1 131 ? 14.742 26.886 -1.553 1.00 11.81 128 ASN B CA 1
ATOM 2421 C C . ASN B 1 131 ? 14.863 26.865 -0.022 1.00 11.16 128 ASN B C 1
ATOM 2422 O O . ASN B 1 131 ? 15.729 27.486 0.576 1.00 11.31 128 ASN B O 1
ATOM 2427 N N . ALA B 1 132 ? 13.930 26.139 0.599 1.00 12.94 129 ALA B N 1
ATOM 2428 C CA . ALA B 1 132 ? 13.784 26.156 2.063 1.00 14.55 129 ALA B CA 1
ATOM 2429 C C . ALA B 1 132 ? 15.066 25.697 2.766 1.00 12.55 129 ALA B C 1
ATOM 2430 O O . ALA B 1 132 ? 15.464 26.285 3.770 1.00 13.89 129 ALA B O 1
ATOM 2432 N N . ALA B 1 133 ? 15.729 24.672 2.214 1.00 12.33 130 ALA B N 1
ATOM 2433 C CA . ALA B 1 133 ? 16.935 24.134 2.847 1.00 11.88 130 ALA B CA 1
ATOM 2434 C C . ALA B 1 133 ? 18.083 25.127 2.723 1.00 10.76 130 ALA B C 1
ATOM 2435 O O . ALA B 1 133 ? 18.837 25.336 3.673 1.00 11.87 130 ALA B O 1
ATOM 2437 N N . THR B 1 134 ? 18.155 25.782 1.555 1.00 10.50 131 THR B N 1
ATOM 2438 C CA . THR B 1 134 ? 19.185 26.768 1.300 1.00 11.35 131 THR B CA 1
ATOM 2439 C C . THR B 1 134 ? 19.007 27.966 2.237 1.00 10.41 131 THR B C 1
ATOM 2440 O O . THR B 1 134 ? 19.963 28.503 2.772 1.00 12.40 131 THR B O 1
ATOM 2444 N N . ARG B 1 135 ? 17.747 28.373 2.437 1.00 11.61 132 ARG B N 1
ATOM 2445 C CA . ARG B 1 135 ? 17.489 29.516 3.326 1.00 13.66 132 ARG B CA 1
ATOM 2446 C C . ARG B 1 135 ? 17.923 29.190 4.768 1.00 11.52 132 ARG B C 1
ATOM 2447 O O . ARG B 1 135 ? 18.570 29.987 5.433 1.00 13.61 132 ARG B O 1
ATOM 2455 N N . VAL B 1 136 ? 17.589 27.980 5.243 1.00 11.63 133 VAL B N 1
ATOM 2456 C CA . VAL B 1 136 ? 17.963 27.574 6.590 1.00 11.64 133 VAL B CA 1
ATOM 2457 C C . VAL B 1 136 ? 19.495 27.590 6.722 1.00 10.69 133 VAL B C 1
ATOM 2458 O O . VAL B 1 136 ? 20.050 28.059 7.706 1.00 12.39 133 VAL B O 1
ATOM 2462 N N . THR B 1 137 ? 20.183 27.017 5.724 1.00 11.20 134 THR B N 1
ATOM 2463 C CA . THR B 1 137 ? 21.635 26.952 5.744 1.00 11.29 134 THR B CA 1
ATOM 2464 C C . THR B 1 137 ? 22.278 28.352 5.775 1.00 10.77 134 THR B C 1
ATOM 2465 O O . THR B 1 137 ? 23.180 28.629 6.566 1.00 12.12 134 THR B O 1
ATOM 2469 N N . LEU B 1 138 ? 21.812 29.236 4.889 1.00 12.00 135 LEU B N 1
ATOM 2470 C CA . LEU B 1 138 ? 22.382 30.593 4.808 1.00 12.06 135 LEU B CA 1
ATOM 2471 C C . LEU B 1 138 ? 22.093 31.393 6.089 1.00 13.49 135 LEU B C 1
ATOM 2472 O O . LEU B 1 138 ? 22.909 32.237 6.492 1.00 15.74 135 LEU B O 1
ATOM 2477 N N A SER B 1 139 ? 20.950 31.124 6.726 0.60 13.48 136 SER B N 1
ATOM 2478 N N B SER B 1 139 ? 20.964 31.083 6.741 0.40 13.80 136 SER B N 1
ATOM 2479 C CA A SER B 1 139 ? 20.635 31.746 8.006 0.60 15.41 136 SER B CA 1
ATOM 2480 C CA B SER B 1 139 ? 20.569 31.705 8.012 0.40 15.50 136 SER B CA 1
ATOM 2481 C C A SER B 1 139 ? 21.642 31.280 9.069 0.60 15.41 136 SER B C 1
ATOM 2482 C C B SER B 1 139 ? 21.508 31.252 9.145 0.40 16.03 136 SER B C 1
ATOM 2483 O O A SER B 1 139 ? 22.200 32.086 9.811 0.60 16.89 136 SER B O 1
ATOM 2484 O O B SER B 1 139 ? 21.846 32.040 10.029 0.40 18.93 136 SER B O 1
ATOM 2489 N N . LEU B 1 140 ? 21.895 29.968 9.124 1.00 15.26 137 LEU B N 1
ATOM 2490 C CA . LEU B 1 140 ? 22.840 29.409 10.098 1.00 16.85 137 LEU B CA 1
ATOM 2491 C C . LEU B 1 140 ? 24.211 30.074 9.930 1.00 16.42 137 LEU B C 1
ATOM 2492 O O . LEU B 1 140 ? 24.926 30.245 10.902 1.00 20.82 137 LEU B O 1
ATOM 2497 N N A LYS B 1 141 ? 24.553 30.442 8.683 0.50 15.43 138 LYS B N 1
ATOM 2498 N N B LYS B 1 141 ? 24.560 30.434 8.693 0.50 15.86 138 LYS B N 1
ATOM 2499 C CA A LYS B 1 141 ? 25.854 31.058 8.323 0.50 17.01 138 LYS B CA 1
ATOM 2500 C CA B LYS B 1 141 ? 25.861 31.021 8.467 0.50 18.14 138 LYS B CA 1
ATOM 2501 C C A LYS B 1 141 ? 25.880 32.546 8.702 0.50 18.57 138 LYS B C 1
ATOM 2502 C C B LYS B 1 141 ? 25.875 32.459 8.991 0.50 17.95 138 LYS B C 1
ATOM 2503 O O A LYS B 1 141 ? 26.936 33.172 8.665 0.50 19.95 138 LYS B O 1
ATOM 2504 O O B LYS B 1 141 ? 26.919 32.952 9.391 0.50 21.02 138 LYS B O 1
ATOM 2515 N N . GLY B 1 142 ? 24.704 33.106 9.006 1.00 17.24 139 GLY B N 1
ATOM 2516 C CA . GLY B 1 142 ? 24.587 34.502 9.401 1.00 19.62 139 GLY B CA 1
ATOM 2517 C C . GLY B 1 142 ? 24.534 35.459 8.216 1.00 18.33 139 GLY B C 1
ATOM 2518 O O . GLY B 1 142 ? 24.682 36.663 8.385 1.00 20.41 139 GLY B O 1
ATOM 2519 N N . LEU B 1 143 ? 24.243 34.927 7.025 1.00 18.75 140 LEU B N 1
ATOM 2520 C CA . LEU B 1 143 ? 24.225 35.738 5.804 1.00 19.62 140 LEU B CA 1
ATOM 2521 C C . LEU B 1 143 ? 22.825 36.328 5.582 1.00 21.88 140 LEU B C 1
ATOM 2522 O O . LEU B 1 143 ? 22.687 37.334 4.890 1.00 24.04 140 LEU B O 1
ATOM 2527 N N . LEU B 1 144 ? 21.837 35.658 6.185 1.00 22.20 141 LEU B N 1
ATOM 2528 C CA . LEU B 1 144 ? 20.412 35.944 6.239 1.00 30.06 141 LEU B CA 1
ATOM 2529 C C . LEU B 1 144 ? 20.036 36.037 7.714 1.00 34.41 141 LEU B C 1
ATOM 2530 O O . LEU B 1 144 ? 19.127 36.758 8.119 1.00 42.53 141 LEU B O 1
#

Organism: Klebsiella pneumoniae (NCBI:txid573)

Nearest PDB structures (foldseek):
  6dt3-assembly1_A  TM=9.112E-01  e=2.036E-25  Klebsiella pneumoniae subsp. pneumoniae NTUH-K2044
  3n77-assembly1_A  TM=8.870E-01  e=2.209E-23  Salmonella enterica subsp. enterica serovar Typhimurium
  3oga-assembly1_A  TM=9.403E-01  e=8.348E-22  Salmonella enterica subsp. enterica serovar Typhimurium str. LT2
  2i8u-assembly1_B  TM=7.878E-01  e=1.595E-08  Escherichia coli
  1rya-assembly1_B  TM=7.732E-01  e=1.262E-08  Escherichia coli